Protein AF-A0ABD3XS94-F1 (afdb_monomer)

Nearest PDB structures (foldseek):
  5wjq-assembly1_D  TM=5.977E-01  e=2.455E-23  Mus musculus
  5v3j-assembly2_F  TM=6.546E-01  e=1.290E-21  Mus musculus
  2i13-assembly1_A  TM=9.056E-01  e=5.598E-16  Mus musculus
  2i13-assembly2_B  TM=9.137E-01  e=1.919E-14  Mus musculus
  5v3g-assembly1_A  TM=7.559E-01  e=3.043E-16  Homo sapiens

Foldseek 3Di:
DDPDPVVVVLVVCVVVVDFPDADPPPRDGHSDPVVSVLVCCVVVVDFPDADPPPRDGHSDPVVNVLVVCVVVVDFPAAAPVDRDGHSDPVVNVLVVCVVVVPDFDADPPPRDTHSDPVVNVLVCCVVVVDFPAADPPPRDGHSDPVVNVLVCCVVVVDFPAAAPVDRDGHSDPVVNVLVCCVVVVDFPDADPPPRDTHSDPVVNVLVCCVVVVDFPDADPPPRDTHSDVVVVVVVVVVVVVDDDPDD

Sequence (247 aa):
MFTNNSTLNVHIRKHTGEKPLKCEVCEKMFIHHCNLKRHMRQHTGEKPFRCEICEKLFSQNGFLKMHMRMHTGEKPFKSEVCDKMFIKNSGLKVHKKIHTGEKLLKCEICEKMFTENSGLKMHMRKHTGEKPFRCEICEKMFSQNSGLKMHMRIHTGEKPFKCEVCDKMFIKNSGLKVHKRIHTGEKPFKCEICEKMFSENGGLKLHMRIHTGEKPFKCEVCEKMFTKNSGLKVHKRIHAGEKNIQL

pLDDT: mean 88.93, std 11.06, range [35.78, 97.81]

Mean predicted aligned error: 11.7 Å

Structure (mmCIF, N/CA/C/O backbone):
data_AF-A0ABD3XS94-F1
#
_entry.id   AF-A0ABD3XS94-F1
#
loop_
_atom_site.group_PDB
_atom_site.id
_atom_site.type_symbol
_atom_site.label_atom_id
_atom_site.label_alt_id
_atom_site.label_comp_id
_atom_site.label_asym_id
_atom_site.label_entity_id
_atom_site.label_seq_id
_atom_site.pdbx_PDB_ins_code
_atom_site.Cartn_x
_atom_site.Cartn_y
_atom_site.Cartn_z
_atom_site.occupancy
_atom_site.B_iso_or_equiv
_atom_site.auth_seq_id
_atom_site.auth_comp_id
_atom_site.aut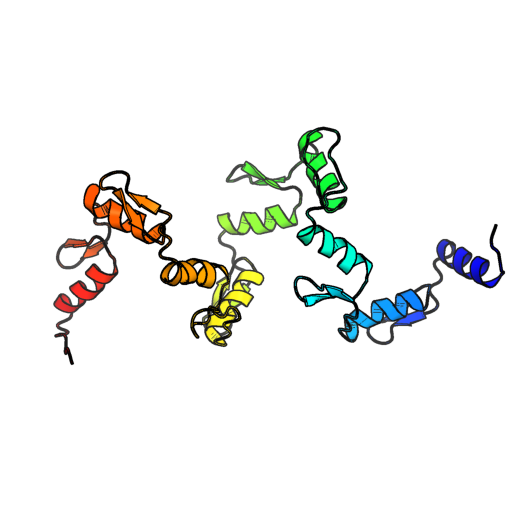h_asym_id
_atom_site.auth_atom_id
_atom_site.pdbx_PDB_model_num
ATOM 1 N N . MET A 1 1 ? -35.721 17.645 36.729 1.00 46.81 1 MET A N 1
ATOM 2 C CA . MET A 1 1 ? -36.455 16.848 37.736 1.00 46.81 1 MET A CA 1
ATOM 3 C C . MET A 1 1 ? -36.332 15.376 37.365 1.00 46.81 1 MET A C 1
ATOM 5 O O . MET A 1 1 ? -36.485 15.064 36.190 1.00 46.81 1 MET A O 1
ATOM 9 N N . PHE A 1 2 ? -35.970 14.502 38.308 1.00 51.28 2 PHE A N 1
ATOM 10 C CA . PHE A 1 2 ? -35.885 13.052 38.075 1.00 51.28 2 PHE A CA 1
ATOM 11 C C . PHE A 1 2 ? -37.257 12.425 38.317 1.00 51.28 2 PHE A C 1
ATOM 13 O O . PHE A 1 2 ? -37.915 12.769 39.292 1.00 51.28 2 PHE A O 1
ATOM 20 N N . THR A 1 3 ? -37.692 11.533 37.430 1.00 58.12 3 THR A N 1
ATOM 21 C CA . THR A 1 3 ? -39.047 10.959 37.452 1.00 58.12 3 THR A CA 1
ATOM 22 C C . THR A 1 3 ? -39.187 9.745 38.376 1.00 58.12 3 THR A C 1
ATOM 24 O O . THR A 1 3 ? -40.307 9.330 38.646 1.00 58.12 3 THR A O 1
ATOM 27 N N . ASN A 1 4 ? -38.088 9.176 38.896 1.00 63.34 4 ASN A N 1
ATOM 28 C CA . ASN A 1 4 ? -38.124 8.175 39.970 1.00 63.34 4 ASN A CA 1
ATOM 29 C C . ASN A 1 4 ? -36.812 8.127 40.787 1.00 63.34 4 ASN A C 1
ATOM 31 O O . ASN A 1 4 ? -35.767 8.631 40.370 1.00 63.34 4 ASN A O 1
ATOM 35 N N . ASN A 1 5 ? -36.851 7.464 41.945 1.00 64.44 5 ASN A N 1
ATOM 36 C CA . ASN A 1 5 ? -35.718 7.363 42.874 1.00 64.44 5 ASN A CA 1
ATOM 37 C C . ASN A 1 5 ? -34.539 6.534 42.302 1.00 64.44 5 ASN A C 1
ATOM 39 O O . ASN A 1 5 ? -33.367 6.810 42.547 1.00 64.44 5 ASN A O 1
ATOM 43 N N . SER A 1 6 ? -34.822 5.554 41.440 1.00 65.25 6 SER A N 1
ATOM 44 C CA . SER A 1 6 ? -33.812 4.722 40.767 1.00 65.25 6 SER A CA 1
ATOM 45 C C . SER A 1 6 ? -32.948 5.529 39.786 1.00 65.25 6 SER A C 1
ATOM 47 O O . SER A 1 6 ? -31.736 5.335 39.703 1.00 65.25 6 SER A O 1
ATOM 49 N N . THR A 1 7 ? -33.556 6.462 39.052 1.00 68.62 7 THR A N 1
ATOM 50 C CA . THR A 1 7 ? -32.879 7.362 38.107 1.00 68.62 7 THR A CA 1
ATOM 51 C C . THR A 1 7 ? -32.096 8.453 38.826 1.00 68.62 7 THR A C 1
ATOM 53 O O . THR A 1 7 ? -31.010 8.808 38.363 1.00 68.62 7 THR A O 1
ATOM 56 N N . LEU A 1 8 ? -32.580 8.907 39.986 1.00 67.94 8 LEU A N 1
ATOM 57 C CA . LEU A 1 8 ? -31.841 9.788 40.889 1.00 67.94 8 LEU A CA 1
ATOM 58 C C . LEU A 1 8 ? -30.591 9.095 41.459 1.00 67.94 8 LEU A C 1
ATOM 60 O O . LEU A 1 8 ? -29.496 9.630 41.323 1.00 67.94 8 LEU A O 1
ATOM 64 N N . ASN A 1 9 ? -30.706 7.871 41.985 1.00 67.62 9 ASN A N 1
ATOM 65 C CA . ASN A 1 9 ? -29.563 7.107 42.509 1.00 67.62 9 ASN A CA 1
ATOM 66 C C . ASN A 1 9 ? -28.490 6.843 41.445 1.00 67.62 9 ASN A C 1
ATOM 68 O O . ASN A 1 9 ? -27.292 6.987 41.682 1.00 67.62 9 ASN A O 1
ATOM 72 N N . VAL A 1 10 ? -28.911 6.517 40.226 1.00 66.81 10 VAL A N 1
ATOM 73 C CA . VAL A 1 10 ? -28.002 6.342 39.089 1.00 66.81 10 VAL A CA 1
ATOM 74 C C . VAL A 1 10 ? -27.338 7.662 38.665 1.00 66.81 10 VAL A C 1
ATOM 76 O O . VAL A 1 10 ? -26.187 7.656 38.223 1.00 66.81 10 VAL A O 1
ATOM 79 N N . HIS A 1 11 ? -28.036 8.794 38.790 1.00 72.12 11 HIS A N 1
ATOM 80 C CA . HIS A 1 11 ? -27.457 10.117 38.565 1.00 72.12 11 HIS A CA 1
ATOM 81 C C . HIS A 1 11 ? -26.438 10.483 39.651 1.00 72.12 11 HIS A C 1
ATOM 83 O O . HIS A 1 11 ? -25.342 10.924 39.314 1.00 72.12 11 HIS A O 1
ATOM 89 N N . ILE A 1 12 ? -26.750 10.234 40.926 1.00 69.31 12 ILE A N 1
ATOM 90 C CA . ILE A 1 12 ? -25.860 10.493 42.067 1.00 69.31 12 ILE A CA 1
ATOM 91 C C . ILE A 1 12 ? -24.544 9.714 41.924 1.00 69.31 12 ILE A C 1
ATOM 93 O O . ILE A 1 12 ? -23.477 10.299 42.096 1.00 69.31 12 ILE A O 1
ATOM 97 N N . ARG A 1 13 ? -24.583 8.451 41.470 1.00 76.81 13 ARG A N 1
ATOM 98 C CA . ARG A 1 13 ? -23.372 7.643 41.199 1.00 76.81 13 ARG A CA 1
ATOM 99 C C . ARG A 1 13 ? -22.408 8.255 40.179 1.00 76.81 13 ARG A C 1
ATOM 101 O O . ARG A 1 13 ? -21.223 7.931 40.176 1.00 76.81 13 ARG A O 1
ATOM 108 N N . LYS A 1 14 ? -22.884 9.149 39.302 1.00 64.06 14 LYS A N 1
ATOM 109 C CA . LYS A 1 14 ? -22.000 9.891 38.387 1.00 64.06 14 LYS A CA 1
ATOM 110 C C . LYS A 1 14 ? -21.188 10.968 39.102 1.00 64.06 14 LYS A C 1
ATOM 112 O O . LYS A 1 14 ? -20.086 11.252 38.647 1.00 64.06 14 LYS A O 1
ATOM 117 N N . HIS A 1 15 ? -21.717 11.535 40.185 1.00 69.69 15 HIS A N 1
ATOM 118 C CA . HIS A 1 15 ? -21.040 12.550 40.996 1.00 69.69 15 HIS A CA 1
ATOM 119 C C . HIS A 1 15 ? -20.157 11.923 42.075 1.00 69.69 15 HIS A C 1
ATOM 121 O O . HIS A 1 15 ? -19.064 12.416 42.322 1.00 69.69 15 HIS A O 1
ATOM 127 N N . THR A 1 16 ? -20.582 10.804 42.668 1.00 74.75 16 THR A N 1
ATOM 128 C CA . THR A 1 16 ? -19.819 10.109 43.722 1.00 74.75 16 THR A CA 1
ATOM 129 C C . THR A 1 16 ? -18.721 9.188 43.182 1.00 74.75 16 THR A C 1
ATOM 131 O O . THR A 1 16 ? -17.849 8.762 43.931 1.00 74.75 16 THR A O 1
ATOM 134 N N . GLY A 1 17 ? -18.745 8.855 41.886 1.00 70.88 17 GLY A N 1
ATOM 135 C CA . GLY A 1 17 ? -17.758 7.972 41.253 1.00 70.88 17 GLY A CA 1
ATOM 136 C C . GLY A 1 17 ? -17.944 6.480 41.557 1.00 70.88 17 GLY A C 1
ATOM 137 O O . GLY A 1 17 ? -17.148 5.661 41.091 1.00 70.88 17 GLY A O 1
ATOM 138 N N . GLU A 1 18 ? -18.998 6.116 42.287 1.00 75.94 18 GLU A N 1
ATOM 139 C CA . GLU A 1 18 ? -19.323 4.742 42.660 1.00 75.94 18 GLU A CA 1
ATOM 140 C C . GLU A 1 18 ? -19.632 3.885 41.414 1.00 75.94 18 GLU A C 1
ATOM 142 O O . GLU A 1 18 ? -20.515 4.192 40.604 1.00 75.94 18 GLU A O 1
ATOM 147 N N . LYS A 1 19 ? -18.891 2.784 41.247 1.00 80.75 19 LYS A N 1
ATOM 148 C CA . LYS A 1 19 ? -18.994 1.869 40.099 1.00 80.75 19 LYS A CA 1
ATOM 149 C C . LYS A 1 19 ? -19.275 0.442 40.582 1.00 80.75 19 LYS A C 1
ATOM 151 O O . LYS A 1 19 ? -18.347 -0.353 40.655 1.00 80.75 19 LYS A O 1
ATOM 156 N N . PRO A 1 20 ? -20.529 0.097 40.899 1.00 81.31 20 PRO A N 1
ATOM 157 C CA . PRO A 1 20 ? -20.852 -1.157 41.582 1.00 81.31 20 PRO A CA 1
ATOM 158 C C . PRO A 1 20 ? -20.691 -2.417 40.715 1.00 81.31 20 PRO A C 1
ATOM 160 O O . PRO A 1 20 ? -20.736 -3.525 41.233 1.00 81.31 20 PRO A O 1
ATOM 163 N N . LEU A 1 21 ? -20.528 -2.281 39.395 1.00 84.69 21 LEU A N 1
ATOM 164 C CA . LEU A 1 21 ? -20.541 -3.418 38.473 1.00 84.69 21 LEU A CA 1
ATOM 165 C C . LEU A 1 21 ? -19.134 -3.736 37.965 1.00 84.69 21 LEU A C 1
ATOM 167 O O . LEU A 1 21 ? -18.582 -2.973 37.170 1.00 84.69 21 LEU A O 1
ATOM 171 N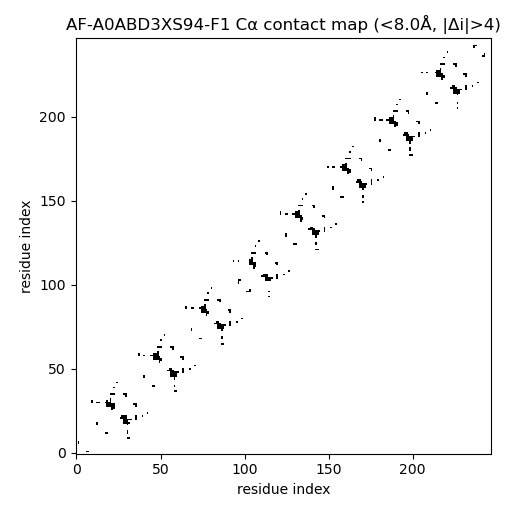 N . LYS A 1 22 ? -18.579 -4.875 38.387 1.00 86.12 22 LYS A N 1
ATOM 172 C CA . LYS A 1 22 ? -17.250 -5.361 37.990 1.00 86.12 22 LYS A CA 1
ATOM 173 C C . LYS A 1 22 ? -17.325 -6.222 36.727 1.00 86.12 22 LYS A C 1
ATOM 175 O O . LYS A 1 22 ? -18.228 -7.033 36.564 1.00 86.12 22 LYS A O 1
ATOM 180 N N . CYS A 1 23 ? -16.363 -6.050 35.828 1.00 90.38 23 CYS A N 1
ATOM 181 C CA . CYS A 1 23 ? -16.101 -6.986 34.740 1.00 90.38 23 CYS A CA 1
ATOM 182 C C . CYS A 1 23 ? -15.259 -8.154 35.253 1.00 90.38 23 CYS A C 1
ATOM 184 O O . CYS A 1 23 ? -14.168 -7.939 35.766 1.00 90.38 23 CYS A O 1
ATOM 186 N N . GLU A 1 24 ? -15.723 -9.383 35.067 1.00 88.69 24 GLU A N 1
ATOM 187 C CA . GLU A 1 24 ? -15.046 -10.579 35.590 1.00 88.69 24 GLU A CA 1
ATOM 188 C C . GLU A 1 24 ? -13.765 -10.937 34.821 1.00 88.69 24 GLU A C 1
ATOM 190 O O . GLU A 1 24 ? -12.876 -11.575 35.367 1.00 88.69 24 GLU A O 1
ATOM 195 N N . VAL A 1 25 ? -13.628 -10.477 33.573 1.00 89.62 25 VAL A N 1
ATOM 196 C CA . VAL A 1 25 ? -12.479 -10.816 32.710 1.00 89.62 25 VAL A CA 1
ATOM 197 C C . VAL A 1 25 ? -11.300 -9.856 32.893 1.00 89.62 25 VAL A C 1
ATOM 199 O O . VAL A 1 25 ? -10.149 -10.248 32.741 1.00 89.62 25 VAL A O 1
ATOM 202 N N . CYS A 1 26 ? -11.558 -8.571 33.161 1.00 90.50 26 CYS A N 1
ATOM 203 C CA . CYS A 1 26 ? -10.498 -7.554 33.249 1.00 90.50 26 CYS A CA 1
ATOM 204 C C . CYS A 1 26 ? -10.674 -6.559 34.398 1.00 90.50 26 CYS A C 1
ATOM 206 O O . CYS A 1 26 ? -10.073 -5.486 34.385 1.00 90.50 26 CYS A O 1
ATOM 208 N N . GLU A 1 27 ? -11.554 -6.884 35.343 1.00 86.44 27 GLU A N 1
ATOM 209 C CA . GLU A 1 27 ? -11.787 -6.169 36.604 1.00 86.44 27 GLU A CA 1
ATOM 210 C C . GLU A 1 27 ? -12.247 -4.710 36.484 1.00 86.44 27 GLU A C 1
ATOM 212 O O . GLU A 1 27 ? -12.427 -4.016 37.483 1.00 86.44 27 GLU A O 1
ATOM 217 N N . LYS A 1 28 ? -12.507 -4.226 35.265 1.00 86.88 28 LYS A N 1
ATOM 218 C CA . LYS A 1 28 ? -13.006 -2.868 35.041 1.00 86.88 28 LYS A CA 1
ATOM 219 C C . LYS A 1 28 ? -14.378 -2.672 35.672 1.00 86.88 28 LYS A C 1
ATOM 221 O O . LYS A 1 28 ? -15.280 -3.483 35.485 1.00 86.88 28 LYS A O 1
ATOM 226 N N . MET A 1 29 ? -14.534 -1.534 36.336 1.00 87.75 29 MET A N 1
ATOM 227 C CA . MET A 1 29 ? -15.746 -1.176 37.066 1.00 87.75 29 MET A CA 1
ATOM 228 C C . MET A 1 29 ? -16.638 -0.233 36.244 1.00 87.75 29 MET A C 1
ATOM 230 O O . MET A 1 29 ? -16.154 0.689 35.576 1.00 87.75 29 MET A O 1
ATOM 234 N N . PHE A 1 30 ? -17.952 -0.433 36.316 1.00 86.50 30 PHE A N 1
ATOM 235 C CA . PHE A 1 30 ? -18.967 0.297 35.560 1.00 86.50 30 PHE A CA 1
ATOM 236 C C . PHE A 1 30 ? -20.103 0.788 36.459 1.00 86.50 30 PHE A C 1
ATOM 238 O O . PHE A 1 30 ? -20.493 0.145 37.428 1.00 86.50 30 PHE A O 1
ATOM 245 N N . ILE A 1 31 ? -20.673 1.933 36.082 1.00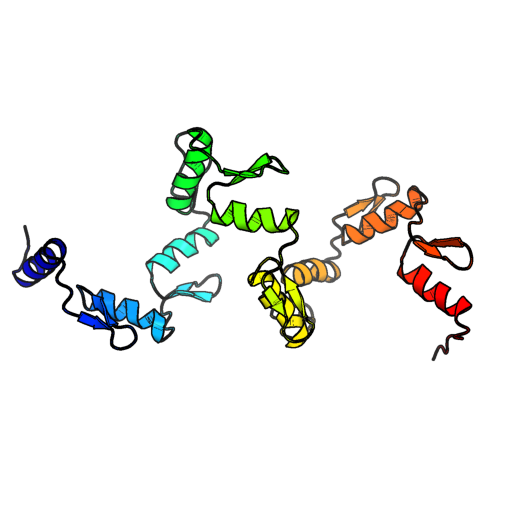 85.38 31 ILE A N 1
ATOM 246 C CA . ILE A 1 31 ? -21.820 2.536 36.781 1.00 85.38 31 ILE A CA 1
ATOM 247 C C . ILE A 1 31 ? -23.143 1.868 36.364 1.00 85.38 31 ILE A C 1
ATOM 249 O O . ILE A 1 31 ? -24.063 1.739 37.163 1.00 85.38 31 ILE A O 1
ATOM 253 N N . HIS A 1 32 ? -23.250 1.436 35.101 1.00 83.06 32 HIS A N 1
ATOM 254 C CA . HIS A 1 32 ? -24.491 0.914 34.520 1.00 83.06 32 HIS A CA 1
ATOM 255 C C . HIS A 1 32 ? -24.299 -0.471 33.899 1.00 83.06 32 HIS A C 1
ATOM 257 O O . HIS A 1 32 ? -23.311 -0.705 33.198 1.00 83.06 32 HIS A O 1
ATOM 263 N N . HIS A 1 33 ? -25.300 -1.343 34.041 1.00 85.19 33 HIS A N 1
ATOM 264 C CA . HIS A 1 33 ? -25.276 -2.696 33.475 1.00 85.19 33 HIS A CA 1
ATOM 265 C C . HIS A 1 33 ? -25.209 -2.690 31.943 1.00 85.19 33 HIS A C 1
ATOM 267 O O . HIS A 1 33 ? -24.513 -3.498 31.337 1.00 85.19 33 HIS A O 1
ATOM 273 N N . CYS A 1 34 ? -25.848 -1.716 31.286 1.00 85.44 34 CYS A N 1
ATOM 274 C CA . CYS A 1 34 ? -25.729 -1.536 29.838 1.00 85.44 34 CYS A CA 1
ATOM 275 C C . CYS A 1 34 ? -24.291 -1.200 29.398 1.00 85.44 34 CYS A C 1
ATOM 277 O O . CYS A 1 34 ? -23.863 -1.621 28.322 1.00 85.44 34 CYS A O 1
ATOM 279 N N . ASN A 1 35 ? -23.520 -0.490 30.233 1.00 88.56 35 ASN A N 1
ATOM 280 C CA . ASN A 1 35 ? -22.117 -0.185 29.958 1.00 88.56 35 ASN A CA 1
ATOM 281 C C . ASN A 1 35 ? -21.237 -1.418 30.129 1.00 88.56 35 ASN A C 1
ATOM 283 O O . ASN A 1 35 ? -20.399 -1.652 29.261 1.00 88.56 35 ASN A O 1
ATOM 287 N N . LEU A 1 36 ? -21.466 -2.208 31.183 1.00 89.00 36 LEU A N 1
ATOM 288 C CA . LEU A 1 36 ? -20.786 -3.485 31.378 1.00 89.00 36 LEU A CA 1
ATOM 289 C C . LEU A 1 36 ? -21.102 -4.446 30.222 1.00 89.00 36 LEU A C 1
ATOM 291 O O . LEU A 1 36 ? -20.184 -4.884 29.541 1.00 89.00 36 LEU A O 1
ATOM 295 N N . LYS A 1 37 ? -22.381 -4.670 29.889 1.00 88.25 37 LYS A N 1
ATOM 296 C CA . LYS A 1 37 ? -22.799 -5.519 28.755 1.00 88.25 37 LYS A CA 1
ATOM 297 C C . LYS A 1 37 ? -22.148 -5.089 27.437 1.00 88.25 37 LYS A C 1
ATOM 299 O O . LYS A 1 37 ? -21.652 -5.911 26.675 1.00 88.25 37 LYS A O 1
ATOM 304 N N . ARG A 1 38 ? -22.099 -3.781 27.170 1.00 89.44 38 ARG A N 1
ATOM 305 C CA . ARG A 1 38 ? -21.411 -3.229 25.994 1.00 89.44 38 ARG A CA 1
ATOM 306 C C . ARG A 1 38 ? -19.898 -3.442 26.044 1.00 89.44 38 ARG A C 1
ATOM 308 O O . ARG A 1 38 ? -19.296 -3.670 24.998 1.00 89.44 38 ARG A O 1
ATOM 315 N N . HIS A 1 39 ? -19.286 -3.325 27.218 1.00 90.69 39 HIS A N 1
ATOM 316 C CA . HIS A 1 39 ? -17.865 -3.587 27.418 1.00 90.69 39 HIS A CA 1
ATOM 317 C C . HIS A 1 39 ? -17.524 -5.062 27.187 1.00 90.69 39 HIS A C 1
ATOM 319 O O . HIS A 1 39 ? -16.536 -5.330 26.508 1.00 90.69 39 HIS A O 1
ATOM 325 N N . MET A 1 40 ? -18.368 -5.994 27.642 1.00 90.25 40 MET A N 1
ATOM 326 C CA . MET A 1 40 ? -18.162 -7.438 27.469 1.00 90.25 40 MET A CA 1
ATOM 327 C C . MET A 1 40 ? -18.004 -7.860 26.004 1.00 90.25 40 MET A C 1
ATOM 329 O O . MET A 1 40 ? -17.282 -8.809 25.719 1.00 90.25 40 MET A O 1
ATOM 333 N N . ARG A 1 41 ? -18.558 -7.098 25.052 1.00 91.69 41 ARG A N 1
ATOM 334 C CA . ARG A 1 41 ? -18.344 -7.313 23.607 1.00 91.69 41 ARG A CA 1
ATOM 335 C C . ARG A 1 41 ? -16.882 -7.230 23.165 1.00 91.69 41 ARG A C 1
ATOM 337 O O . ARG A 1 41 ? -16.541 -7.703 22.086 1.00 91.69 41 ARG A O 1
ATOM 344 N N . GLN A 1 42 ? -16.017 -6.596 23.957 1.00 88.12 42 GLN A N 1
ATOM 345 C CA . GLN A 1 42 ? -14.573 -6.574 23.701 1.00 88.12 42 GLN A CA 1
ATOM 346 C C . GLN A 1 42 ? -13.923 -7.931 23.978 1.00 88.12 42 GLN A C 1
ATOM 348 O O . GLN A 1 42 ? -12.943 -8.257 23.318 1.00 88.12 42 GLN A O 1
ATOM 353 N N . HIS A 1 43 ? -14.489 -8.706 24.905 1.00 90.62 43 HIS A N 1
ATOM 354 C CA . HIS A 1 43 ? -14.012 -10.039 25.272 1.00 90.62 43 HIS A CA 1
ATOM 355 C C . HIS A 1 43 ? -14.646 -11.116 24.395 1.00 90.62 43 HIS A C 1
ATOM 357 O O . HIS A 1 43 ? -13.948 -11.978 23.880 1.00 90.62 43 HIS A O 1
ATOM 363 N N . THR A 1 44 ? -15.957 -11.027 24.155 1.00 90.88 44 THR A N 1
ATOM 364 C CA . THR A 1 44 ? -16.692 -12.023 23.355 1.00 90.88 44 THR A CA 1
ATOM 365 C C . THR A 1 44 ? -16.525 -11.842 21.846 1.00 90.88 44 THR A C 1
ATOM 367 O O . THR A 1 44 ? -16.859 -12.733 21.073 1.00 90.88 44 THR A O 1
ATOM 370 N N . GLY A 1 45 ? -16.066 -10.670 21.397 1.00 88.62 45 GLY A N 1
ATOM 371 C CA . GLY A 1 45 ? -15.981 -10.331 19.975 1.00 88.62 45 GLY A CA 1
ATOM 372 C C . GLY A 1 45 ? -17.332 -10.053 19.301 1.00 88.62 45 GLY A C 1
ATOM 373 O O . GLY A 1 45 ? -17.358 -9.802 18.095 1.00 88.62 45 GLY A O 1
ATOM 374 N N . GLU A 1 46 ? -18.438 -10.050 20.054 1.00 92.06 46 GLU A N 1
ATOM 375 C CA . GLU A 1 46 ? -19.794 -9.821 19.547 1.00 92.06 46 GLU A CA 1
ATOM 376 C C . GLU A 1 46 ? -19.904 -8.458 18.832 1.00 92.06 46 GLU A C 1
ATOM 378 O O . GLU A 1 46 ? -19.629 -7.387 19.395 1.00 92.06 46 GLU A O 1
ATOM 383 N N . LYS A 1 47 ? -20.345 -8.480 17.570 1.00 92.75 47 LYS A N 1
ATOM 384 C CA . LYS A 1 47 ? -20.538 -7.284 16.737 1.00 92.75 47 LYS A CA 1
ATOM 385 C C . LYS A 1 47 ? -21.928 -7.277 16.092 1.00 92.75 47 LYS A C 1
ATOM 387 O O . LYS A 1 47 ? -22.041 -7.586 14.909 1.00 92.75 47 LYS A O 1
ATOM 392 N N . PRO A 1 48 ? -22.979 -6.899 16.843 1.00 92.06 48 PRO A N 1
ATOM 393 C CA . PRO A 1 48 ? -24.370 -7.068 16.405 1.00 92.06 48 PRO A CA 1
ATOM 394 C C . PRO A 1 48 ? -24.787 -6.184 15.232 1.00 92.06 48 PRO A C 1
ATOM 396 O O . PRO A 1 48 ? -25.817 -6.417 14.615 1.00 92.06 48 PRO A O 1
ATOM 399 N N . PHE A 1 49 ? -24.039 -5.116 14.961 1.00 94.81 49 PHE A N 1
ATOM 400 C CA . PHE A 1 49 ? -24.461 -4.085 14.022 1.00 94.81 49 PHE A CA 1
ATOM 401 C C . PHE A 1 49 ? -23.740 -4.273 12.688 1.00 94.81 49 PHE A C 1
ATOM 403 O O . PHE A 1 49 ? -22.533 -4.044 12.611 1.00 94.81 49 PHE A O 1
ATOM 410 N N . ARG A 1 50 ? -24.469 -4.672 11.642 1.00 92.44 50 ARG A N 1
ATOM 411 C CA . ARG A 1 50 ? -23.943 -4.890 10.286 1.00 92.44 50 ARG A CA 1
ATOM 412 C C . ARG A 1 50 ? -24.167 -3.663 9.406 1.00 92.44 50 ARG A C 1
ATOM 414 O O . ARG A 1 50 ? -25.219 -3.041 9.450 1.00 92.44 50 ARG A O 1
ATOM 421 N N . CYS A 1 51 ? -23.168 -3.313 8.604 1.00 92.94 51 CYS A N 1
ATOM 422 C CA . CYS A 1 51 ? -23.321 -2.373 7.501 1.00 92.94 51 CYS A CA 1
ATOM 423 C C . CYS A 1 51 ? -23.897 -3.103 6.291 1.00 92.94 51 CYS A C 1
ATOM 425 O O . CYS A 1 51 ? -23.288 -4.054 5.824 1.00 92.94 51 CYS A O 1
ATOM 427 N N . GLU A 1 52 ? -25.014 -2.638 5.750 1.00 92.06 52 GLU A N 1
ATOM 428 C CA . GLU A 1 52 ? -25.665 -3.289 4.603 1.00 92.06 52 GLU A CA 1
ATOM 429 C C . GLU A 1 52 ? -24.907 -3.081 3.283 1.00 92.06 52 GLU A C 1
ATOM 431 O O . GLU A 1 52 ? -25.006 -3.898 2.381 1.00 92.06 52 GLU A O 1
ATOM 436 N N . ILE A 1 53 ? -24.084 -2.031 3.185 1.00 88.06 53 ILE A N 1
ATOM 437 C CA . ILE A 1 53 ? -23.373 -1.673 1.945 1.00 88.06 53 ILE A CA 1
ATOM 438 C C . ILE A 1 53 ? -22.057 -2.446 1.780 1.00 88.06 53 ILE A C 1
ATOM 440 O O . ILE A 1 53 ? -21.671 -2.796 0.671 1.00 88.06 53 ILE A O 1
ATOM 444 N N . CYS A 1 54 ? -21.318 -2.682 2.869 1.00 88.88 54 CYS A N 1
ATOM 445 C CA . CYS A 1 54 ? -20.015 -3.367 2.805 1.00 88.88 54 CYS A CA 1
ATOM 446 C C . CYS A 1 54 ? -19.852 -4.498 3.823 1.00 88.88 54 CYS A C 1
ATOM 448 O O . CYS A 1 54 ? -18.731 -4.921 4.105 1.00 88.88 54 CYS A O 1
ATOM 450 N N . GLU A 1 55 ? -20.960 -4.919 4.430 1.00 87.44 55 GLU A N 1
ATOM 451 C CA . GLU A 1 55 ? -21.084 -6.058 5.348 1.00 87.44 55 GLU A CA 1
ATOM 452 C C . GLU A 1 55 ? -20.235 -6.006 6.625 1.00 87.44 55 GLU A C 1
ATOM 454 O O . GLU A 1 55 ? -20.240 -6.935 7.432 1.00 87.44 55 GLU A O 1
ATOM 459 N N . LYS A 1 56 ? -19.531 -4.896 6.870 1.00 87.81 56 LYS A N 1
ATOM 460 C CA . LYS A 1 56 ? -18.714 -4.719 8.072 1.00 87.81 56 LYS A CA 1
ATOM 461 C C . LYS A 1 56 ? -19.562 -4.758 9.337 1.00 87.81 56 LYS A C 1
ATOM 463 O O . LYS A 1 56 ? -20.593 -4.096 9.429 1.00 87.81 56 LYS A O 1
ATOM 468 N N . LEU A 1 57 ? -19.052 -5.470 10.338 1.00 93.31 57 LEU A N 1
ATOM 469 C CA . LEU A 1 57 ? -19.685 -5.626 11.643 1.00 93.31 57 LEU A CA 1
ATOM 470 C C . LEU A 1 57 ? -19.092 -4.662 12.682 1.00 93.31 57 LEU A C 1
ATOM 472 O O . LEU A 1 57 ? -17.876 -4.445 12.740 1.00 93.31 57 LEU A O 1
ATOM 476 N N . PHE A 1 58 ? -19.948 -4.134 13.554 1.00 93.19 58 PHE A N 1
ATOM 477 C CA . PHE A 1 58 ? -19.618 -3.183 14.612 1.00 93.19 58 PHE A CA 1
ATOM 478 C C . PHE A 1 58 ? -20.194 -3.632 15.959 1.00 93.19 58 PHE A C 1
ATOM 480 O O . PHE A 1 58 ? -21.298 -4.161 16.047 1.00 93.19 58 PHE A O 1
ATOM 487 N N . SER A 1 59 ? -19.458 -3.371 17.041 1.00 92.19 59 SER A N 1
ATOM 488 C CA . SER A 1 59 ? -19.884 -3.691 18.414 1.00 92.19 59 SER A CA 1
ATOM 489 C C . SER A 1 59 ? -20.876 -2.682 18.999 1.00 92.19 59 SER A C 1
ATOM 491 O O . SER A 1 59 ? -21.526 -2.955 20.011 1.00 92.19 59 SER A O 1
ATOM 493 N N . GLN A 1 60 ? -21.009 -1.504 18.378 1.00 91.94 60 GLN A N 1
ATOM 494 C CA . GLN A 1 60 ? -21.911 -0.439 18.814 1.00 91.94 60 GLN A CA 1
ATOM 495 C C . GLN A 1 60 ? -22.572 0.250 17.620 1.00 91.94 60 GLN A C 1
ATOM 497 O O . GLN A 1 60 ? -21.900 0.579 16.642 1.00 91.94 60 GLN A O 1
ATOM 502 N N . ASN A 1 61 ? -23.862 0.569 17.758 1.00 92.06 61 ASN A N 1
ATOM 503 C CA . ASN A 1 61 ? -24.639 1.264 16.732 1.00 92.06 61 ASN A CA 1
ATOM 504 C C . ASN A 1 61 ? -24.047 2.637 16.369 1.00 92.06 61 ASN A C 1
ATOM 506 O O . ASN A 1 61 ? -24.004 3.016 15.205 1.00 92.06 61 ASN A O 1
ATOM 510 N N . GLY A 1 62 ? -23.519 3.379 17.351 1.00 91.12 62 GLY A N 1
ATOM 511 C CA . GLY A 1 62 ? -22.878 4.674 17.093 1.00 91.12 62 GLY A CA 1
ATOM 512 C C . GLY A 1 62 ? -2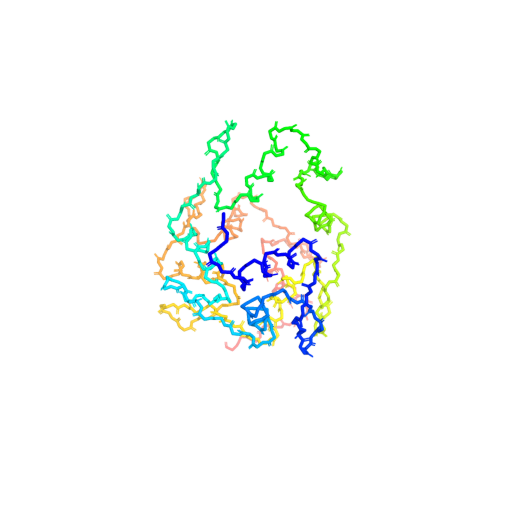1.685 4.576 16.132 1.00 91.12 62 GLY A C 1
ATOM 513 O O . GLY A 1 62 ? -21.489 5.462 15.302 1.00 91.12 62 GLY A O 1
ATOM 514 N N . PHE A 1 63 ? -20.925 3.475 16.185 1.00 92.69 63 PHE A N 1
ATOM 515 C CA . PHE A 1 63 ? -19.831 3.234 15.244 1.00 92.69 63 PHE A CA 1
ATOM 516 C C . PHE A 1 63 ? -20.332 2.865 13.851 1.00 92.69 63 PHE A C 1
ATOM 518 O O . PHE A 1 63 ? -19.745 3.339 12.881 1.00 92.69 63 PHE A O 1
ATOM 525 N N . LEU A 1 64 ? -21.423 2.097 13.750 1.00 93.44 64 LEU A N 1
ATOM 526 C CA . LEU A 1 64 ? -22.083 1.823 12.474 1.00 93.44 64 LEU A CA 1
ATOM 527 C C . LEU A 1 64 ? -22.609 3.121 11.844 1.00 93.44 64 LEU A C 1
ATOM 529 O O . LEU A 1 64 ? -22.231 3.433 10.722 1.00 93.44 64 LEU A O 1
ATOM 533 N N . LYS A 1 65 ? -23.386 3.935 12.574 1.00 91.94 65 LYS A N 1
ATOM 534 C CA . LYS A 1 65 ? -23.895 5.230 12.078 1.00 91.94 65 LYS A CA 1
ATOM 535 C C . LYS A 1 65 ? -22.772 6.132 11.566 1.00 91.94 65 LYS A C 1
ATOM 537 O O . LYS A 1 65 ? -22.855 6.692 10.481 1.00 91.94 65 LYS A O 1
ATOM 542 N N . MET A 1 66 ? -21.684 6.238 12.327 1.00 91.12 66 MET A N 1
ATOM 543 C CA . MET A 1 66 ? -20.504 6.995 11.909 1.00 91.12 66 MET A CA 1
ATOM 544 C C . MET A 1 66 ? -19.817 6.383 10.678 1.00 91.12 66 MET A C 1
ATOM 546 O O . MET A 1 66 ? -19.301 7.124 9.847 1.00 91.12 66 MET A O 1
ATOM 550 N N . HIS A 1 67 ? -19.772 5.055 10.565 1.00 92.12 67 HIS A N 1
ATOM 551 C CA . HIS A 1 67 ? -19.233 4.368 9.395 1.00 92.12 67 HIS A CA 1
ATOM 552 C C . HIS A 1 67 ? -20.077 4.615 8.140 1.00 92.12 67 HIS A C 1
ATOM 554 O O . HIS A 1 67 ? -19.497 4.844 7.081 1.00 92.12 67 HIS A O 1
ATOM 560 N N . MET A 1 68 ? -21.409 4.642 8.256 1.00 92.31 68 MET A N 1
ATOM 561 C CA . MET A 1 68 ? -22.316 4.878 7.125 1.00 92.31 68 MET A CA 1
ATOM 562 C C . MET A 1 68 ? -22.048 6.205 6.409 1.00 92.31 68 MET A C 1
ATOM 564 O O . MET A 1 68 ? -22.183 6.274 5.192 1.00 92.31 68 MET A O 1
ATOM 568 N N . ARG A 1 69 ? -21.542 7.218 7.123 1.00 92.19 69 ARG A N 1
ATOM 569 C CA . ARG A 1 69 ? -21.108 8.499 6.536 1.00 92.19 69 ARG A CA 1
ATOM 570 C C . ARG A 1 69 ? -20.020 8.368 5.470 1.00 92.19 69 ARG A C 1
ATOM 572 O O . ARG A 1 69 ? -19.843 9.260 4.650 1.00 92.19 69 ARG A O 1
ATOM 579 N N . MET A 1 70 ? -19.267 7.267 5.473 1.00 88.00 70 MET A N 1
ATOM 580 C CA . MET A 1 70 ? -18.290 6.984 4.421 1.00 88.00 70 MET A CA 1
ATOM 581 C C . MET A 1 70 ? -18.948 6.578 3.100 1.00 88.00 70 MET A C 1
ATOM 583 O O . MET A 1 70 ? -18.342 6.795 2.057 1.00 88.00 70 MET A O 1
ATOM 587 N N . HIS A 1 71 ? -20.147 5.994 3.150 1.00 89.81 71 HIS A N 1
ATOM 588 C CA . HIS A 1 71 ? -20.911 5.604 1.963 1.00 89.81 71 HIS A CA 1
ATOM 589 C C . HIS A 1 71 ? -21.776 6.754 1.460 1.00 89.81 71 HIS A C 1
ATOM 591 O O . HIS A 1 71 ? -21.819 7.007 0.265 1.00 89.81 71 HIS A O 1
ATOM 597 N N . THR A 1 72 ? -22.416 7.488 2.374 1.00 91.12 72 THR A N 1
ATOM 598 C CA . THR A 1 72 ? -23.281 8.627 2.021 1.00 91.12 72 THR A CA 1
ATOM 599 C C . THR A 1 72 ? -22.496 9.888 1.660 1.00 91.12 72 THR A C 1
ATOM 601 O O . THR A 1 72 ? -23.051 10.817 1.085 1.00 91.12 72 THR A O 1
ATOM 604 N N . GLY A 1 73 ? -21.214 9.961 2.033 1.00 88.25 73 GLY A N 1
ATOM 605 C CA . GLY A 1 73 ? -20.390 11.159 1.864 1.00 88.25 73 GLY A CA 1
ATOM 606 C C . GLY A 1 73 ? -20.714 12.287 2.850 1.00 88.25 73 GLY A C 1
ATOM 607 O O . GLY A 1 73 ? -20.085 13.344 2.781 1.00 88.25 73 GLY A O 1
ATOM 608 N N . GLU A 1 74 ? -21.644 12.068 3.785 1.00 91.56 74 GLU A N 1
ATOM 609 C CA . GLU A 1 74 ? -22.070 13.051 4.781 1.00 91.56 74 GLU A CA 1
ATOM 610 C C . GLU A 1 74 ? -20.882 13.502 5.649 1.00 91.56 74 GLU A C 1
ATOM 612 O O . GLU A 1 74 ? -20.224 12.710 6.336 1.00 91.56 74 GLU A O 1
ATOM 617 N N . LYS A 1 75 ? -20.614 14.809 5.652 1.00 91.31 75 LYS A N 1
ATOM 618 C CA . LYS A 1 75 ? -19.533 15.434 6.424 1.00 91.31 75 LYS A CA 1
ATOM 619 C C . LYS A 1 75 ? -20.098 16.552 7.306 1.00 91.31 75 LYS A C 1
ATOM 621 O O . LYS A 1 75 ? -19.979 17.716 6.943 1.00 91.31 75 LYS A O 1
ATOM 626 N N . PRO A 1 76 ? -20.689 16.231 8.470 1.00 92.19 76 PRO A N 1
ATOM 627 C CA . PRO A 1 76 ? -21.446 17.206 9.266 1.00 92.19 76 PRO A CA 1
ATOM 628 C C . PRO A 1 76 ? -20.601 18.334 9.855 1.00 92.19 76 PRO A C 1
ATOM 630 O O . PRO A 1 76 ? -21.127 19.357 10.276 1.00 92.19 76 PRO A O 1
ATOM 633 N N . PHE A 1 77 ? -19.288 18.133 9.958 1.00 92.88 77 PHE A N 1
ATOM 634 C CA . PHE A 1 77 ? -18.406 19.042 10.674 1.00 92.88 77 PHE A CA 1
ATOM 635 C C . PHE A 1 77 ? -17.698 19.957 9.677 1.00 92.88 77 PHE A C 1
ATOM 637 O O . PHE A 1 77 ? -16.691 19.558 9.093 1.00 92.88 77 PHE A O 1
ATOM 644 N N . LYS A 1 78 ? -18.225 21.166 9.470 1.00 91.38 78 LYS A N 1
ATOM 645 C CA . LYS A 1 78 ? -17.636 22.187 8.592 1.00 91.38 78 LYS A CA 1
ATOM 646 C C . LYS A 1 78 ? -16.616 23.043 9.355 1.00 91.38 78 LYS A C 1
ATOM 648 O O . LYS A 1 78 ? -16.801 23.332 10.534 1.00 91.38 78 LYS A O 1
ATOM 653 N N . SER A 1 79 ? -15.526 23.420 8.690 1.00 90.12 79 SER A N 1
ATOM 654 C CA . SER A 1 79 ? -14.602 24.437 9.195 1.00 90.12 79 SER A CA 1
ATOM 655 C C . SER A 1 79 ? -15.202 25.834 9.040 1.00 90.12 79 SER A C 1
ATOM 657 O O . SER A 1 79 ? -15.757 26.161 8.000 1.00 90.12 79 SER A O 1
ATOM 659 N N . GLU A 1 80 ? -15.072 26.672 10.065 1.00 91.00 80 GLU A N 1
ATOM 660 C CA . GLU A 1 80 ? -15.515 28.076 10.005 1.00 91.00 80 GLU A CA 1
ATOM 661 C C . GLU A 1 80 ? -14.558 28.946 9.178 1.00 91.00 80 GLU A C 1
ATOM 663 O O . GLU A 1 80 ? -14.946 29.998 8.694 1.00 91.00 80 GLU A O 1
ATOM 668 N N . VAL A 1 81 ? -13.313 28.492 8.996 1.00 88.75 81 VAL A N 1
ATOM 669 C CA . VAL A 1 81 ? -12.242 29.260 8.337 1.00 88.75 81 VAL A CA 1
ATOM 670 C C . VAL A 1 81 ? -12.090 28.899 6.852 1.00 88.75 81 VAL A C 1
ATOM 672 O O . VAL A 1 81 ? -11.506 29.650 6.083 1.00 88.75 81 VAL A O 1
ATOM 675 N N . CYS A 1 82 ? -12.585 27.736 6.415 1.00 89.81 82 CYS A N 1
ATOM 676 C CA . CYS A 1 82 ? -12.497 27.315 5.013 1.00 89.81 82 CYS A CA 1
ATOM 677 C C . CYS A 1 82 ? -13.575 26.284 4.660 1.00 89.81 82 CYS A C 1
ATOM 679 O O . CYS A 1 82 ? -14.193 25.694 5.541 1.00 89.81 82 CYS A O 1
ATOM 681 N N . ASP A 1 83 ? -13.735 25.961 3.378 1.00 90.06 83 ASP A N 1
ATOM 682 C CA . ASP A 1 83 ? -14.793 25.049 2.910 1.00 90.06 83 ASP A CA 1
ATOM 683 C C . ASP A 1 83 ? -14.554 23.558 3.202 1.00 90.06 83 ASP A C 1
ATOM 685 O O . ASP A 1 83 ? -15.294 22.685 2.741 1.00 90.06 83 ASP A O 1
ATOM 689 N N . LYS A 1 84 ? -13.532 23.214 3.994 1.00 86.69 84 LYS A N 1
ATOM 690 C CA . LYS A 1 84 ? -13.267 21.814 4.342 1.00 86.69 84 LYS A CA 1
ATOM 691 C C . LYS A 1 84 ? -14.297 21.292 5.342 1.00 86.69 84 LYS A C 1
ATOM 693 O O . LYS A 1 84 ? -14.502 21.853 6.417 1.00 86.69 84 LYS A O 1
ATOM 698 N N . MET A 1 85 ? -14.878 20.142 5.003 1.00 91.88 85 MET A N 1
ATOM 699 C CA . MET A 1 85 ? -15.838 19.415 5.832 1.00 91.88 85 MET A CA 1
ATOM 700 C C . MET A 1 85 ? -15.291 18.044 6.250 1.00 91.88 85 MET A C 1
ATOM 702 O O . MET A 1 85 ? -14.545 17.394 5.510 1.00 91.88 85 MET A O 1
ATOM 706 N N . PHE A 1 86 ? -15.693 17.573 7.429 1.00 89.62 86 PHE A N 1
ATOM 707 C CA . PHE A 1 86 ? -15.180 16.363 8.066 1.00 89.62 86 PHE A CA 1
ATOM 708 C C . PHE A 1 86 ? -16.313 15.432 8.512 1.00 89.62 86 PHE A C 1
ATOM 710 O O . PHE A 1 86 ? -17.377 15.866 8.945 1.00 89.62 86 PHE A O 1
ATOM 717 N N . ILE A 1 87 ? -16.056 14.121 8.463 1.00 89.00 87 ILE A N 1
ATOM 718 C CA . ILE A 1 87 ? -16.993 13.075 8.921 1.00 89.00 87 ILE A CA 1
ATOM 719 C C . ILE A 1 87 ? -17.073 13.019 10.460 1.00 89.00 87 ILE A C 1
ATOM 721 O O . ILE A 1 87 ? -18.097 12.629 11.031 1.00 89.00 87 ILE A O 1
ATOM 725 N N . LYS A 1 88 ? -15.983 13.402 11.143 1.00 87.88 88 LYS A N 1
ATOM 726 C CA . LYS A 1 88 ? -15.839 13.372 12.607 1.00 87.88 88 LYS A CA 1
ATOM 727 C C . LYS A 1 88 ? -15.360 14.718 13.141 1.00 87.88 88 LYS A C 1
ATOM 729 O O . LYS A 1 88 ? -14.447 15.310 12.568 1.00 87.88 88 LYS A O 1
ATOM 734 N N . ASN A 1 89 ? -15.871 15.109 14.309 1.00 88.19 89 ASN A N 1
ATOM 735 C CA . ASN A 1 89 ? -15.446 16.325 15.005 1.00 88.19 89 ASN A CA 1
ATOM 736 C C . ASN A 1 89 ? -13.947 16.319 15.347 1.00 88.19 89 ASN A C 1
ATOM 738 O O . ASN A 1 89 ? -13.284 17.343 15.263 1.00 88.19 89 ASN A O 1
ATOM 742 N N . SER A 1 90 ? -13.377 15.159 15.690 1.00 84.12 90 SER A N 1
ATOM 743 C CA . SER A 1 90 ? -11.935 15.049 15.947 1.00 84.12 90 SER A CA 1
ATOM 744 C C . SER A 1 90 ? -11.092 15.449 14.733 1.00 84.12 90 SER A C 1
ATOM 746 O O . SER A 1 90 ? -10.069 16.103 14.898 1.00 84.12 90 SER A O 1
ATOM 748 N N . GLY A 1 91 ? -11.546 15.121 13.518 1.00 85.00 91 GLY A N 1
ATOM 749 C CA . GLY A 1 91 ? -10.890 15.541 12.279 1.00 85.00 91 GLY A CA 1
ATOM 750 C C . GLY A 1 91 ? -10.941 17.055 12.084 1.00 85.00 91 GLY A C 1
ATOM 751 O O . GLY A 1 91 ? -9.923 17.651 11.749 1.00 85.00 91 GLY A O 1
ATOM 752 N N . LEU A 1 92 ? -12.087 17.681 12.377 1.00 87.88 92 LEU A N 1
ATOM 753 C CA . LEU A 1 92 ? -12.223 19.138 12.359 1.00 87.88 92 LEU A CA 1
ATOM 754 C C . LEU A 1 92 ? -11.319 19.806 13.407 1.00 87.88 92 LEU A C 1
ATOM 756 O O . LEU A 1 92 ? -10.609 20.746 13.074 1.00 87.88 92 LEU A O 1
ATOM 760 N N . LYS A 1 93 ? -11.287 19.306 14.650 1.00 84.62 93 LYS A N 1
ATOM 761 C CA . LYS A 1 93 ? -10.403 19.831 15.709 1.00 84.62 93 LYS A CA 1
ATOM 762 C C . LYS A 1 93 ? -8.934 19.794 15.297 1.00 84.62 93 LYS A C 1
ATOM 764 O O . LYS A 1 93 ? -8.220 20.772 15.475 1.00 84.62 93 LYS A O 1
ATOM 769 N N . VAL A 1 94 ? -8.494 18.677 14.720 1.00 79.62 94 VAL A N 1
ATOM 770 C CA . VAL A 1 94 ? -7.129 18.532 14.200 1.00 79.62 94 VAL A CA 1
ATOM 771 C C . VAL A 1 94 ? -6.880 19.488 13.032 1.00 79.62 94 VAL A C 1
ATOM 773 O O . VAL A 1 94 ? -5.821 20.101 12.961 1.00 79.62 94 VAL A O 1
ATOM 776 N N . HIS A 1 95 ? -7.854 19.651 12.138 1.00 83.81 95 HIS A N 1
ATOM 777 C CA . HIS A 1 95 ? -7.750 20.578 11.018 1.00 83.81 95 HIS A CA 1
ATOM 778 C C . HIS A 1 95 ? -7.669 22.045 11.454 1.00 83.81 95 HIS A C 1
ATOM 780 O O . HIS A 1 95 ? -6.889 22.791 10.870 1.00 83.81 95 HIS A O 1
ATOM 786 N N . LYS A 1 96 ? -8.421 22.448 12.488 1.00 84.19 96 LYS A N 1
ATOM 787 C CA . LYS A 1 96 ? -8.401 23.817 13.026 1.00 84.19 96 LYS A CA 1
ATOM 788 C C . LYS A 1 96 ? -6.987 24.263 13.425 1.00 84.19 96 LYS A C 1
ATOM 790 O O . LYS A 1 96 ? -6.664 25.425 13.217 1.00 84.19 96 LYS A O 1
ATOM 795 N N . LYS A 1 97 ? -6.116 23.336 13.852 1.00 80.44 97 LYS A N 1
ATOM 796 C CA . LYS A 1 97 ? -4.701 23.619 14.170 1.00 80.44 97 LYS A CA 1
ATOM 797 C C . LYS A 1 97 ? -3.896 24.193 13.004 1.00 80.44 97 LYS A C 1
ATOM 799 O O . LYS A 1 97 ? -2.918 24.893 13.223 1.00 80.44 97 LYS A O 1
ATOM 804 N N . ILE A 1 98 ? -4.303 23.904 11.767 1.00 77.12 98 ILE A N 1
ATOM 805 C CA . ILE A 1 98 ? -3.661 24.458 10.568 1.00 77.12 98 ILE A CA 1
ATOM 806 C C . ILE A 1 98 ? -3.933 25.965 10.458 1.00 77.12 98 ILE A C 1
ATOM 808 O O . ILE A 1 98 ? -3.065 26.700 10.0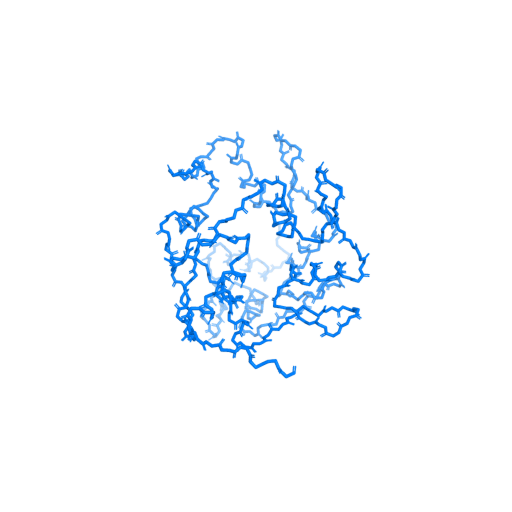08 1.00 77.12 98 ILE A O 1
ATOM 812 N N . HIS A 1 99 ? -5.117 26.416 10.882 1.00 80.00 99 HIS A N 1
ATOM 813 C CA . HIS A 1 99 ? -5.539 27.819 10.793 1.00 80.00 99 HIS A CA 1
ATOM 814 C C . HIS A 1 99 ? -5.098 28.643 11.997 1.00 80.00 99 HIS A C 1
ATOM 816 O O . HIS A 1 99 ? -4.765 29.810 11.851 1.00 80.00 99 HIS A O 1
ATOM 822 N N . THR A 1 100 ? -5.086 28.042 13.187 1.00 76.12 100 THR A N 1
ATOM 823 C CA . THR A 1 100 ? -4.686 28.733 14.421 1.00 76.12 100 THR A CA 1
ATOM 824 C C . THR A 1 100 ? -3.172 28.841 14.585 1.00 76.12 100 THR A C 1
ATOM 826 O O . THR A 1 100 ? -2.710 29.493 15.516 1.00 76.12 100 THR A O 1
ATOM 829 N N . GLY A 1 101 ? -2.390 28.166 13.736 1.00 65.81 101 GLY A N 1
ATOM 830 C CA . GLY A 1 101 ? -0.940 28.075 13.897 1.00 65.81 101 GLY A CA 1
ATOM 831 C C . GLY A 1 101 ? -0.515 27.319 15.162 1.00 65.81 101 GLY A C 1
ATOM 832 O O . GLY A 1 101 ? 0.661 27.352 15.522 1.00 65.81 101 GLY A O 1
ATOM 833 N N . GLU A 1 102 ? -1.442 26.627 15.844 1.00 70.31 102 GLU A N 1
ATOM 834 C CA . GLU A 1 102 ? -1.117 25.794 17.003 1.00 70.31 102 GLU A CA 1
ATOM 835 C C . GLU A 1 102 ? -0.048 24.769 16.616 1.00 70.31 102 GLU A C 1
ATOM 837 O O . GLU A 1 102 ? -0.239 23.977 15.690 1.00 70.31 102 GLU A O 1
ATOM 842 N N . LYS A 1 103 ? 1.067 24.805 17.358 1.00 65.50 103 LYS A N 1
ATOM 843 C CA . LYS A 1 103 ? 2.354 24.146 17.096 1.00 65.50 103 LYS A CA 1
ATOM 844 C C . LYS A 1 103 ? 2.204 22.753 16.477 1.00 65.50 103 LYS A C 1
ATOM 846 O O . LYS A 1 103 ? 2.102 21.736 17.168 1.00 65.50 103 LYS A O 1
ATOM 851 N N . LEU A 1 104 ? 2.221 22.720 15.149 1.00 75.50 104 LEU A N 1
ATOM 852 C CA . LEU A 1 104 ? 2.405 21.498 14.388 1.00 75.50 104 LEU A CA 1
ATOM 853 C C . LEU A 1 104 ? 3.835 21.012 14.620 1.00 75.50 104 LEU A C 1
ATOM 855 O O . LEU A 1 104 ? 4.780 21.794 14.716 1.00 75.50 104 LEU A O 1
ATOM 859 N N . LEU A 1 105 ? 3.995 19.702 14.731 1.00 83.81 105 LEU A N 1
ATOM 860 C CA . LEU A 1 105 ? 5.299 19.093 14.924 1.00 83.81 105 LEU A CA 1
ATOM 861 C C . LEU A 1 105 ? 5.983 19.004 13.561 1.00 83.81 105 LEU A C 1
ATOM 863 O O . LEU A 1 105 ? 5.531 18.264 12.682 1.00 83.81 105 LEU A O 1
ATOM 867 N N . LYS A 1 106 ? 7.037 19.797 13.373 1.00 83.44 106 LYS A N 1
ATOM 868 C CA . LYS A 1 106 ? 7.831 19.840 12.143 1.00 83.44 106 LYS A CA 1
ATOM 869 C C . LYS A 1 106 ? 8.839 18.690 12.144 1.00 83.44 106 LYS A C 1
ATOM 871 O O . LYS A 1 106 ? 9.519 18.454 13.136 1.00 83.44 106 LYS A O 1
ATOM 876 N N . CYS A 1 107 ? 8.943 17.974 11.029 1.00 89.19 107 CYS A N 1
ATOM 877 C CA . CYS A 1 107 ? 10.086 17.108 10.777 1.00 89.19 107 CYS A CA 1
ATOM 878 C C . CYS A 1 107 ? 11.312 17.970 10.471 1.00 89.19 107 CYS A C 1
ATOM 880 O O . CYS A 1 107 ? 11.289 18.749 9.523 1.00 89.19 107 CYS A O 1
ATOM 882 N N . GLU A 1 108 ? 12.388 17.797 11.229 1.00 89.31 108 GLU A N 1
ATOM 883 C CA . GLU A 1 108 ? 13.619 18.583 11.067 1.00 89.31 108 GLU A CA 1
ATOM 884 C C . GLU A 1 108 ? 14.377 18.269 9.766 1.00 89.31 108 GLU A C 1
ATOM 886 O O . GLU A 1 108 ? 15.170 19.081 9.313 1.00 89.31 108 GLU A O 1
ATOM 891 N N . ILE A 1 109 ? 14.103 17.123 9.128 1.00 91.19 109 ILE A N 1
ATOM 892 C CA . ILE A 1 109 ? 14.841 16.661 7.940 1.00 91.19 109 ILE A CA 1
ATOM 893 C C . ILE A 1 109 ? 14.145 17.051 6.629 1.00 91.19 109 ILE A C 1
ATOM 895 O O . ILE A 1 109 ? 14.810 17.349 5.644 1.00 91.19 109 ILE A O 1
ATOM 899 N N . CYS A 1 110 ? 12.810 17.016 6.577 1.00 90.69 110 CYS A N 1
ATOM 900 C CA . CYS A 1 110 ? 12.056 17.306 5.347 1.00 90.69 110 CYS A CA 1
ATOM 901 C C . CYS A 1 110 ? 10.953 18.353 5.520 1.00 90.69 110 CYS A C 1
ATOM 903 O O . CYS A 1 110 ? 10.073 18.470 4.670 1.00 90.69 110 CYS A O 1
ATOM 905 N N . GLU A 1 111 ? 10.955 19.054 6.653 1.00 84.44 111 GLU A N 1
ATOM 906 C CA . GLU A 1 111 ? 10.042 20.151 6.999 1.00 84.44 111 GLU A CA 1
ATOM 907 C C . GLU A 1 111 ? 8.552 19.798 7.046 1.00 84.44 111 GLU A C 1
ATOM 909 O O . GLU A 1 111 ? 7.696 20.644 7.306 1.00 84.44 111 GLU A O 1
ATOM 914 N N . LYS A 1 112 ? 8.217 18.522 6.853 1.00 81.19 112 LYS A N 1
ATOM 915 C CA . LYS A 1 112 ? 6.839 18.060 6.849 1.00 81.19 112 LYS A CA 1
ATOM 916 C C . LYS A 1 112 ? 6.199 18.249 8.220 1.00 81.19 112 LYS A C 1
ATOM 918 O O . LYS A 1 112 ? 6.756 17.841 9.236 1.00 81.19 112 LYS A O 1
ATOM 923 N N . MET A 1 113 ? 4.996 18.815 8.231 1.00 82.50 113 MET A N 1
ATOM 924 C CA . MET A 1 113 ? 4.252 19.096 9.456 1.00 82.50 113 MET A CA 1
ATOM 925 C C . MET A 1 113 ? 3.295 17.965 9.839 1.00 82.50 113 MET A C 1
ATOM 927 O O . MET A 1 113 ? 2.631 17.365 8.988 1.00 82.50 113 MET A O 1
ATOM 931 N N . PHE A 1 114 ? 3.208 17.699 11.141 1.00 84.00 114 PHE A N 1
ATOM 932 C CA . PHE A 1 114 ? 2.360 16.673 11.736 1.00 84.00 114 PHE A CA 1
ATOM 933 C C . PHE A 1 114 ? 1.509 17.258 12.855 1.00 84.00 114 PHE A C 1
ATOM 935 O O . PHE A 1 114 ? 1.951 18.084 13.646 1.00 84.00 114 PHE A O 1
ATOM 942 N N . THR A 1 115 ? 0.277 16.779 12.952 1.00 80.19 115 THR A N 1
ATOM 943 C CA . THR A 1 115 ? -0.682 17.224 13.969 1.00 80.19 115 THR A CA 1
ATOM 944 C C . THR A 1 115 ? -0.553 16.464 15.290 1.00 80.19 115 THR A C 1
ATOM 946 O O . THR A 1 115 ? -1.129 16.879 16.294 1.00 80.19 115 THR A O 1
ATOM 949 N N . GLU A 1 116 ? 0.170 15.339 15.288 1.00 82.19 116 GLU A N 1
ATOM 950 C CA . GLU A 1 116 ? 0.342 14.429 16.424 1.00 82.19 116 GLU A CA 1
ATOM 951 C C . GLU A 1 116 ? 1.778 13.884 16.481 1.00 82.19 116 GLU A C 1
ATOM 953 O O . GLU A 1 116 ? 2.373 13.563 15.447 1.00 82.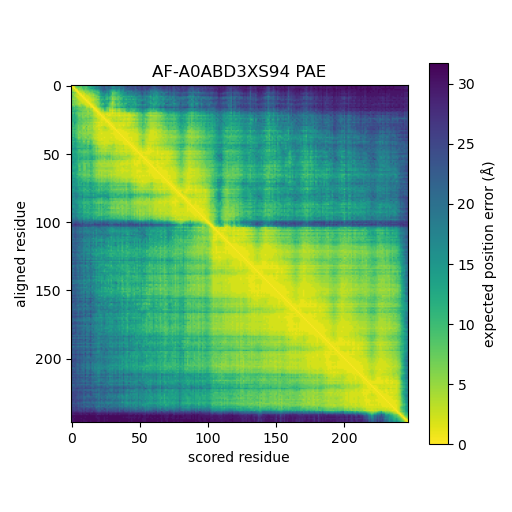19 116 GLU A O 1
ATOM 958 N N . ASN A 1 117 ? 2.314 13.711 17.696 1.00 86.81 117 ASN A N 1
ATOM 959 C CA . ASN A 1 117 ? 3.681 13.215 17.912 1.00 86.81 117 ASN A CA 1
ATOM 960 C C . ASN A 1 117 ? 3.869 11.765 17.451 1.00 86.81 117 ASN A C 1
ATOM 962 O O . ASN A 1 117 ? 4.912 11.401 16.917 1.00 86.81 117 ASN A O 1
ATOM 966 N N . SER A 1 118 ? 2.834 10.937 17.596 1.00 89.50 118 SER A N 1
ATOM 967 C CA . SER A 1 118 ? 2.789 9.570 17.061 1.00 89.50 118 SER A CA 1
ATOM 968 C C . SER A 1 118 ? 3.035 9.547 15.545 1.00 89.50 118 SER A C 1
ATOM 970 O O . SER A 1 118 ? 3.800 8.718 15.046 1.00 89.50 118 SER A O 1
ATOM 972 N N . GLY A 1 119 ? 2.422 10.492 14.824 1.00 90.31 119 GLY A N 1
ATOM 973 C CA . GLY A 1 119 ? 2.571 10.676 13.385 1.00 90.31 119 GLY A CA 1
ATOM 974 C C . GLY A 1 119 ? 3.985 11.094 12.999 1.00 90.31 119 GLY A C 1
ATOM 975 O O . GLY A 1 119 ? 4.568 10.473 12.108 1.00 90.31 119 GLY A O 1
ATOM 976 N N . LEU A 1 120 ? 4.554 12.079 13.706 1.00 91.69 120 LEU A N 1
ATOM 977 C CA . LEU A 1 120 ? 5.941 12.500 13.497 1.00 91.69 120 LEU A CA 1
ATOM 978 C C . LEU A 1 120 ? 6.916 11.351 13.789 1.00 91.69 120 LEU A C 1
ATOM 980 O O . LEU A 1 120 ? 7.710 11.002 12.923 1.00 91.69 120 LEU A O 1
ATOM 984 N N . LYS A 1 121 ? 6.816 10.684 14.945 1.00 93.50 121 LYS A N 1
ATOM 985 C CA . LYS A 1 121 ? 7.686 9.550 15.311 1.00 93.50 121 LYS A CA 1
ATOM 986 C C . LYS A 1 121 ? 7.646 8.436 14.265 1.00 93.50 121 LYS A C 1
ATOM 988 O O . LYS A 1 121 ? 8.683 7.932 13.845 1.00 93.50 121 LYS A O 1
ATOM 993 N N . MET A 1 122 ? 6.453 8.067 13.799 1.00 95.00 122 MET A N 1
ATOM 994 C CA . MET A 1 122 ? 6.299 7.078 12.730 1.00 95.00 122 MET A CA 1
ATOM 995 C C . MET A 1 122 ? 6.921 7.552 11.409 1.00 95.00 122 MET A C 1
ATOM 997 O O . MET A 1 122 ? 7.477 6.742 10.667 1.00 95.00 122 MET A O 1
ATOM 1001 N N . HIS A 1 123 ? 6.812 8.842 11.094 1.00 94.75 123 HIS A N 1
ATOM 1002 C CA . HIS A 1 123 ? 7.429 9.429 9.914 1.00 94.75 123 HIS A CA 1
ATOM 1003 C C . HIS A 1 123 ? 8.959 9.443 9.995 1.00 94.75 123 HIS A C 1
ATOM 1005 O O . HIS A 1 123 ? 9.592 9.083 9.003 1.00 94.75 123 HIS A O 1
ATOM 1011 N N . MET A 1 124 ? 9.538 9.761 11.158 1.00 95.88 124 MET A N 1
ATOM 1012 C CA . MET A 1 124 ? 10.990 9.800 11.368 1.00 95.88 124 MET A CA 1
ATOM 1013 C C . MET A 1 124 ? 11.672 8.469 11.043 1.00 95.88 124 MET A C 1
ATOM 1015 O O . MET A 1 124 ? 12.790 8.472 10.540 1.00 95.88 124 MET A O 1
ATOM 1019 N N . ARG A 1 125 ? 10.968 7.336 11.174 1.00 96.31 125 ARG A N 1
ATOM 1020 C CA . ARG A 1 125 ? 11.461 6.013 10.737 1.00 96.31 125 ARG A CA 1
ATOM 1021 C C . ARG A 1 125 ? 11.838 5.936 9.257 1.00 96.31 125 ARG A C 1
ATOM 1023 O O . ARG A 1 125 ? 12.585 5.049 8.859 1.00 96.31 125 ARG A O 1
ATOM 1030 N N . LYS A 1 126 ? 11.312 6.833 8.415 1.00 94.56 126 LYS A N 1
ATOM 1031 C CA . LYS A 1 126 ? 11.716 6.936 7.004 1.00 94.56 126 LYS A CA 1
ATOM 1032 C C . LYS A 1 126 ? 13.105 7.545 6.836 1.00 94.56 126 LYS A C 1
ATOM 1034 O O . LYS A 1 126 ? 13.760 7.227 5.854 1.00 94.56 126 LYS A O 1
ATOM 1039 N N . HIS A 1 127 ? 13.514 8.402 7.766 1.00 95.81 127 HIS A N 1
ATOM 1040 C CA . HIS A 1 127 ? 14.822 9.042 7.763 1.00 95.81 127 HIS A CA 1
ATOM 1041 C C . HIS A 1 127 ? 15.855 8.208 8.518 1.00 95.81 127 HIS A C 1
ATOM 1043 O O . HIS A 1 127 ? 16.939 7.978 8.003 1.00 95.81 127 HIS A O 1
ATOM 1049 N N . THR A 1 128 ? 15.501 7.690 9.696 1.00 95.19 128 THR A N 1
ATOM 1050 C CA . THR A 1 128 ? 16.415 6.873 10.514 1.00 95.19 128 THR A CA 1
ATOM 1051 C C . THR A 1 128 ? 16.591 5.453 9.981 1.00 95.19 128 THR A C 1
ATOM 1053 O O . THR A 1 128 ? 17.523 4.757 10.364 1.00 95.19 128 THR A O 1
ATOM 1056 N N . GLY A 1 129 ? 15.665 4.980 9.141 1.00 95.00 129 GLY A N 1
ATOM 1057 C CA . GLY A 1 129 ? 15.644 3.595 8.674 1.00 95.00 129 GLY A CA 1
ATOM 1058 C C . GLY A 1 129 ? 15.196 2.580 9.732 1.00 95.00 129 GLY A C 1
ATOM 1059 O O . GLY A 1 129 ? 15.195 1.384 9.438 1.00 95.00 129 GLY A O 1
ATOM 1060 N N . GLU A 1 130 ? 14.778 3.029 10.923 1.00 96.44 130 GLU A N 1
ATOM 1061 C CA . GLU A 1 130 ? 14.312 2.173 12.019 1.00 96.44 130 GLU A CA 1
ATOM 1062 C C . GLU A 1 130 ? 13.150 1.272 11.560 1.00 96.44 130 GLU A C 1
ATOM 1064 O O . GLU A 1 130 ? 12.111 1.728 11.059 1.00 96.44 130 GLU A O 1
ATOM 1069 N N . LYS A 1 131 ? 13.311 -0.040 11.756 1.00 96.81 131 LYS A N 1
ATOM 1070 C CA . LYS A 1 131 ? 12.333 -1.062 11.367 1.00 96.81 131 LYS A CA 1
ATOM 1071 C C . LYS A 1 131 ? 12.047 -2.014 12.534 1.00 96.81 131 LYS A C 1
ATOM 1073 O O . LYS A 1 131 ? 12.562 -3.126 12.538 1.00 96.81 131 LYS A O 1
ATOM 1078 N N . PRO A 1 132 ? 11.206 -1.611 13.504 1.00 96.06 132 PRO A N 1
ATOM 1079 C CA . PRO A 1 132 ? 11.022 -2.366 14.749 1.00 96.06 132 PRO A CA 1
ATOM 1080 C C . PRO A 1 132 ? 10.324 -3.718 14.586 1.00 96.06 132 PRO A C 1
ATOM 1082 O O . PRO A 1 132 ? 10.296 -4.514 15.515 1.00 96.06 132 PRO A O 1
ATOM 1085 N N . PHE A 1 133 ? 9.680 -3.960 13.444 1.00 97.81 133 PHE A N 1
ATOM 1086 C CA . PHE A 1 133 ? 8.815 -5.118 13.253 1.00 97.81 133 PHE A CA 1
ATOM 1087 C C . PHE A 1 133 ? 9.513 -6.146 12.365 1.00 97.81 133 PHE A C 1
ATOM 1089 O O . PHE A 1 133 ? 9.601 -5.946 11.152 1.00 97.81 133 PHE A O 1
ATOM 1096 N N . ARG A 1 134 ? 10.003 -7.237 12.956 1.00 97.62 134 ARG A N 1
ATOM 1097 C CA . ARG A 1 134 ? 10.706 -8.322 12.257 1.00 97.62 134 ARG A CA 1
ATOM 1098 C C . ARG A 1 134 ? 9.728 -9.414 11.815 1.00 97.62 134 ARG A C 1
ATOM 1100 O O . ARG A 1 134 ? 8.810 -9.760 12.548 1.00 97.62 134 ARG A O 1
ATOM 1107 N N . CYS A 1 135 ? 9.921 -9.947 10.613 1.00 97.62 135 CYS A N 1
ATOM 1108 C CA . CYS A 1 135 ? 9.297 -11.194 10.187 1.00 97.62 135 CYS A CA 1
ATOM 1109 C C . CYS A 1 135 ? 10.082 -12.375 10.754 1.00 97.62 135 CYS A C 1
ATOM 1111 O O . CYS A 1 135 ? 11.277 -12.476 10.511 1.00 97.62 135 CYS A O 1
ATOM 1113 N N . GLU A 1 136 ? 9.416 -13.281 11.457 1.00 96.38 136 GLU A N 1
ATOM 1114 C CA . GLU A 1 136 ? 10.070 -14.444 12.072 1.00 96.38 136 GLU A CA 1
ATOM 1115 C C . GLU A 1 136 ? 10.450 -15.534 11.056 1.00 96.38 136 GLU A C 1
ATOM 1117 O O . GLU A 1 136 ? 11.297 -16.364 11.348 1.00 96.38 136 GLU A O 1
ATOM 1122 N N . ILE A 1 137 ? 9.876 -15.511 9.844 1.00 96.75 137 ILE A N 1
ATOM 1123 C CA . ILE A 1 137 ? 10.101 -16.547 8.819 1.00 96.75 137 ILE A CA 1
ATOM 1124 C C . ILE A 1 137 ? 11.273 -16.203 7.889 1.00 96.75 137 ILE A C 1
ATOM 1126 O O . ILE A 1 137 ? 12.039 -17.080 7.513 1.00 96.75 137 ILE A O 1
ATOM 1130 N N . CYS A 1 138 ? 11.407 -14.941 7.472 1.00 96.69 138 CYS A N 1
ATOM 1131 C CA . CYS A 1 138 ? 12.467 -14.515 6.542 1.00 96.69 138 CYS A CA 1
ATOM 1132 C C . CYS A 1 138 ? 13.317 -13.353 7.064 1.00 96.69 138 CYS A C 1
ATOM 1134 O O . CYS A 1 138 ? 14.006 -12.691 6.290 1.00 96.69 138 CYS A O 1
ATOM 1136 N N . GLU A 1 139 ? 13.198 -13.045 8.357 1.00 95.62 139 GLU A N 1
ATOM 1137 C CA . GLU A 1 139 ? 13.933 -11.999 9.081 1.00 95.62 139 GLU A CA 1
ATOM 1138 C C . GLU A 1 139 ? 13.748 -10.564 8.566 1.00 95.62 139 GLU A C 1
ATOM 1140 O O . GLU A 1 139 ? 14.280 -9.604 9.128 1.00 95.62 139 GLU A O 1
ATOM 1145 N N . LYS A 1 140 ? 12.940 -10.377 7.519 1.00 97.19 140 LYS A N 1
ATOM 1146 C CA . LYS A 1 140 ? 12.696 -9.079 6.904 1.00 97.19 140 LYS A CA 1
ATOM 1147 C C . LYS A 1 140 ? 12.046 -8.118 7.892 1.00 97.19 140 LYS A C 1
ATOM 1149 O O . LYS A 1 140 ? 11.025 -8.427 8.503 1.00 97.19 140 LYS A O 1
ATOM 1154 N N . MET A 1 141 ? 12.604 -6.914 7.991 1.00 97.38 141 MET A N 1
ATOM 1155 C CA . MET A 1 141 ? 12.141 -5.897 8.935 1.00 97.38 141 MET A CA 1
ATOM 1156 C C . MET A 1 141 ? 11.258 -4.824 8.279 1.00 97.38 141 MET A C 1
ATOM 1158 O O . MET A 1 141 ? 11.465 -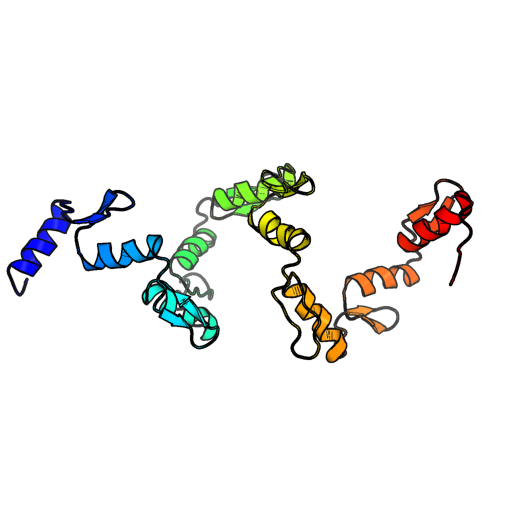4.423 7.128 1.00 97.38 141 MET A O 1
ATOM 1162 N N . PHE A 1 142 ? 10.297 -4.306 9.045 1.00 97.31 142 PHE A N 1
ATOM 1163 C CA . PHE A 1 142 ? 9.310 -3.305 8.643 1.00 97.31 142 PHE A CA 1
ATOM 1164 C C . PHE A 1 142 ? 9.258 -2.144 9.643 1.00 97.31 142 PHE A C 1
ATOM 1166 O O . PHE A 1 142 ? 9.379 -2.329 10.850 1.00 97.31 142 PHE A O 1
ATOM 1173 N N . SER A 1 143 ? 9.013 -0.928 9.149 1.00 96.81 143 SER A N 1
ATOM 1174 C CA . SER A 1 143 ? 8.856 0.279 9.982 1.00 96.81 143 SER A CA 1
ATOM 1175 C C . SER A 1 143 ? 7.480 0.395 10.646 1.00 96.81 143 SER A C 1
ATOM 1177 O O . SER A 1 143 ? 7.284 1.210 11.552 1.00 96.81 143 SER A O 1
ATOM 1179 N N . GLN A 1 144 ? 6.513 -0.420 10.209 1.00 96.06 144 GLN A N 1
ATOM 1180 C CA . GLN A 1 144 ? 5.149 -0.462 10.733 1.00 96.06 144 GLN A CA 1
ATOM 1181 C C . GLN A 1 144 ? 4.636 -1.902 10.822 1.00 96.06 144 GLN A C 1
ATOM 1183 O O . GLN A 1 144 ? 4.826 -2.692 9.895 1.00 96.06 144 GLN A O 1
ATOM 1188 N N . ASN A 1 145 ? 3.889 -2.202 11.889 1.00 96.06 145 ASN A N 1
ATOM 1189 C CA . ASN A 1 145 ? 3.258 -3.507 12.104 1.00 96.06 145 ASN A CA 1
ATOM 1190 C C . ASN A 1 145 ? 2.277 -3.886 10.978 1.00 96.06 145 ASN A C 1
ATOM 1192 O O . ASN A 1 145 ? 2.189 -5.038 10.571 1.00 96.06 145 ASN A O 1
ATOM 1196 N N . SER A 1 146 ? 1.551 -2.909 10.427 1.00 94.88 146 SER A N 1
ATOM 1197 C CA . SER A 1 146 ? 0.664 -3.114 9.271 1.00 94.88 146 SER A CA 1
ATOM 1198 C C . SER A 1 146 ? 1.419 -3.650 8.048 1.00 94.88 146 SER A C 1
ATOM 1200 O O . SER A 1 146 ? 0.903 -4.504 7.328 1.00 94.88 146 SER A O 1
ATOM 1202 N N . GLY A 1 147 ? 2.653 -3.180 7.839 1.00 96.50 147 GLY A N 1
ATOM 1203 C CA . GLY A 1 147 ? 3.552 -3.664 6.796 1.00 96.50 147 GLY A CA 1
ATOM 1204 C C . GLY A 1 147 ? 3.957 -5.118 7.017 1.00 96.50 147 GLY A C 1
ATOM 1205 O O . GLY A 1 147 ? 3.855 -5.908 6.080 1.00 96.50 147 GLY A O 1
ATOM 1206 N N . LEU A 1 148 ? 4.326 -5.473 8.253 1.00 97.56 148 LEU A N 1
ATOM 1207 C CA . LEU A 1 148 ? 4.635 -6.851 8.639 1.00 97.56 148 LEU A CA 1
ATOM 1208 C C . LEU A 1 148 ? 3.423 -7.771 8.435 1.00 97.56 148 LEU A C 1
ATOM 1210 O O . LEU A 1 148 ? 3.529 -8.753 7.710 1.00 97.56 148 LEU A O 1
ATOM 1214 N N . LYS A 1 149 ? 2.246 -7.423 8.970 1.00 96.12 149 LYS A N 1
ATOM 1215 C CA . LYS A 1 149 ? 1.014 -8.219 8.800 1.00 96.12 149 LYS A CA 1
ATOM 1216 C C . LYS A 1 149 ? 0.675 -8.471 7.332 1.00 96.12 149 LYS A C 1
ATOM 1218 O O . LYS A 1 149 ? 0.344 -9.585 6.947 1.00 96.12 149 LYS A O 1
ATOM 1223 N N . MET A 1 150 ? 0.780 -7.440 6.496 1.00 96.69 150 MET A N 1
ATOM 1224 C CA . MET A 1 150 ? 0.563 -7.580 5.057 1.00 96.69 150 MET A CA 1
ATOM 1225 C C . MET A 1 150 ? 1.629 -8.460 4.393 1.00 96.69 150 MET A C 1
ATOM 1227 O O . MET A 1 150 ? 1.316 -9.174 3.446 1.00 96.69 150 MET A O 1
ATOM 1231 N N . HIS A 1 151 ? 2.879 -8.396 4.852 1.00 97.12 151 HIS A N 1
ATOM 1232 C CA . HIS A 1 151 ? 3.959 -9.241 4.357 1.00 97.12 151 HIS A CA 1
ATOM 1233 C C . HIS A 1 151 ? 3.781 -10.712 4.740 1.00 97.12 151 HIS A C 1
ATOM 1235 O O . HIS A 1 151 ? 4.029 -11.562 3.891 1.00 97.12 151 HIS A O 1
ATOM 1241 N N . MET A 1 152 ? 3.281 -11.014 5.944 1.00 97.62 152 MET A N 1
ATOM 1242 C CA . MET A 1 152 ? 3.037 -12.394 6.390 1.00 97.62 152 MET A CA 1
ATOM 1243 C C . MET A 1 152 ? 2.123 -13.179 5.444 1.00 97.62 152 MET A C 1
ATOM 1245 O O . MET A 1 152 ? 2.283 -14.386 5.311 1.00 97.62 152 MET A O 1
ATOM 1249 N N . ARG A 1 153 ? 1.249 -12.498 4.693 1.00 97.06 153 ARG A N 1
ATOM 1250 C CA . ARG A 1 153 ? 0.425 -13.112 3.638 1.00 97.06 153 ARG A CA 1
ATOM 1251 C C . ARG A 1 153 ? 1.216 -13.795 2.524 1.00 97.06 153 ARG A C 1
ATOM 1253 O O . ARG A 1 153 ? 0.681 -14.646 1.825 1.00 97.06 153 ARG A O 1
ATOM 1260 N N . ILE A 1 154 ? 2.479 -13.416 2.328 1.00 96.31 154 ILE A N 1
ATOM 1261 C CA . ILE A 1 154 ? 3.375 -14.094 1.384 1.00 96.31 154 ILE A CA 1
ATOM 1262 C C . ILE A 1 154 ? 3.732 -15.488 1.906 1.00 96.31 154 ILE A C 1
ATOM 1264 O O . ILE A 1 154 ? 3.810 -16.418 1.115 1.00 96.31 154 ILE A O 1
ATOM 1268 N N . HIS A 1 155 ? 3.908 -15.631 3.221 1.00 97.00 155 HIS A N 1
ATOM 1269 C CA . HIS A 1 155 ? 4.229 -16.907 3.854 1.00 97.00 155 HIS A CA 1
ATOM 1270 C C . HIS A 1 155 ? 2.994 -17.788 4.038 1.00 97.00 155 HIS A C 1
ATOM 1272 O O . HIS A 1 155 ? 3.064 -18.985 3.800 1.00 97.00 155 HIS A O 1
ATOM 1278 N N . THR A 1 156 ? 1.852 -17.204 4.411 1.00 95.81 156 THR A N 1
ATOM 1279 C CA . THR A 1 156 ? 0.605 -17.965 4.593 1.00 95.81 156 THR A CA 1
ATOM 1280 C C . THR A 1 156 ? -0.113 -18.279 3.281 1.00 95.81 156 THR A C 1
ATOM 1282 O O . THR A 1 156 ? -1.036 -19.084 3.264 1.00 95.81 156 THR A O 1
ATOM 1285 N N . GLY A 1 157 ? 0.246 -17.605 2.185 1.00 95.50 157 GLY A N 1
ATOM 1286 C CA . GLY A 1 157 ? -0.459 -17.709 0.908 1.00 95.50 157 GLY A CA 1
ATOM 1287 C C . GLY A 1 157 ? -1.828 -17.014 0.878 1.00 95.50 157 GLY A C 1
ATOM 1288 O O . GLY A 1 157 ? -2.508 -17.073 -0.147 1.00 95.50 157 GLY A O 1
ATOM 1289 N N . GLU A 1 158 ? -2.232 -16.324 1.951 1.00 96.44 158 GLU A N 1
ATOM 1290 C CA . GLU A 1 158 ? -3.520 -15.629 2.044 1.00 96.44 158 GLU A CA 1
ATOM 1291 C C . GLU A 1 158 ? -3.644 -14.551 0.949 1.00 96.44 158 GLU A C 1
ATOM 1293 O O . GLU A 1 158 ? -2.894 -13.569 0.903 1.00 96.44 158 GLU A O 1
ATOM 1298 N N . LYS A 1 159 ? -4.641 -14.699 0.071 1.00 96.25 159 LYS A N 1
ATOM 1299 C CA . LYS A 1 159 ? -4.921 -13.771 -1.036 1.00 96.25 159 LYS A CA 1
ATOM 1300 C C . LYS A 1 159 ? -6.371 -13.278 -0.979 1.00 96.25 159 LYS A C 1
ATOM 1302 O O . LYS A 1 159 ? -7.198 -13.748 -1.750 1.00 96.25 159 LYS A O 1
ATOM 1307 N N . PRO A 1 160 ? -6.704 -12.312 -0.106 1.00 94.31 160 PRO A N 1
ATOM 1308 C CA . PRO A 1 160 ? -8.101 -11.957 0.176 1.00 94.31 160 PRO A CA 1
ATOM 1309 C C . PRO A 1 160 ? -8.867 -11.341 -0.997 1.00 94.31 160 PRO A C 1
ATOM 1311 O O . PRO A 1 160 ? -10.079 -11.184 -0.925 1.00 94.31 160 PRO A O 1
ATOM 1314 N N . PHE A 1 161 ? -8.167 -10.909 -2.046 1.00 96.44 161 PHE A N 1
ATOM 1315 C CA . PHE A 1 161 ? -8.753 -10.122 -3.123 1.00 96.44 161 PHE A CA 1
ATOM 1316 C C . PHE A 1 161 ? -8.887 -10.981 -4.381 1.00 96.44 161 PHE A C 1
ATOM 1318 O O . PHE A 1 161 ? -7.918 -11.127 -5.127 1.00 96.44 161 PHE A O 1
ATOM 1325 N N . LYS A 1 162 ? -10.075 -11.551 -4.609 1.00 96.56 162 LYS A N 1
ATOM 1326 C CA . LYS A 1 162 ? -10.401 -12.352 -5.798 1.00 96.56 162 LYS A CA 1
ATOM 1327 C C . LYS A 1 162 ? -10.827 -11.452 -6.968 1.00 96.56 162 LYS A C 1
ATOM 1329 O O . LYS A 1 162 ? -11.486 -10.435 -6.766 1.00 96.56 162 LYS A O 1
ATOM 1334 N N . CYS A 1 163 ? -10.423 -11.803 -8.187 1.00 96.75 163 CYS A N 1
ATOM 1335 C CA . CYS A 1 163 ? -10.979 -11.209 -9.396 1.00 96.75 163 CYS A CA 1
ATOM 1336 C C . CYS A 1 163 ? -12.360 -11.807 -9.695 1.00 96.75 163 CYS A C 1
ATOM 1338 O O . CYS A 1 163 ? -12.558 -13.009 -9.606 1.00 96.75 163 CYS A O 1
ATOM 1340 N N . GLU A 1 164 ? -13.329 -10.968 -10.045 1.00 95.62 164 GLU A N 1
ATOM 1341 C CA . GLU A 1 164 ? -14.687 -11.435 -10.369 1.00 95.62 164 GLU A CA 1
ATOM 1342 C C . GLU A 1 164 ? -14.786 -11.996 -11.794 1.00 95.62 164 GLU A C 1
ATOM 1344 O O . GLU A 1 164 ? -15.715 -12.728 -12.098 1.00 95.62 164 GLU A O 1
ATOM 1349 N N . VAL A 1 165 ? -13.823 -11.665 -12.661 1.00 96.62 165 VAL A N 1
ATOM 1350 C CA . VAL A 1 165 ? -13.799 -12.082 -14.075 1.00 96.62 165 VAL A CA 1
ATOM 1351 C C . VAL A 1 165 ? -12.989 -13.371 -14.275 1.00 96.62 165 VAL A C 1
ATOM 1353 O O . VAL A 1 165 ? -13.182 -14.081 -15.253 1.00 96.62 165 VAL A O 1
ATOM 1356 N N . CYS A 1 166 ? -12.066 -13.696 -13.366 1.00 96.62 166 CYS A N 1
ATOM 1357 C CA . CYS A 1 166 ? -11.272 -14.925 -13.425 1.00 96.62 166 CYS A CA 1
ATOM 1358 C C . CYS A 1 166 ? -10.833 -15.375 -12.028 1.00 96.62 166 CYS A C 1
ATOM 1360 O O . CYS A 1 166 ? -10.846 -14.591 -11.086 1.00 96.62 166 CYS A O 1
ATOM 1362 N N . ASP A 1 167 ? -10.333 -16.599 -11.875 1.00 95.50 167 ASP A N 1
ATOM 1363 C CA . ASP A 1 167 ? -9.988 -17.138 -10.549 1.00 95.50 167 ASP A CA 1
ATOM 1364 C C . ASP A 1 167 ? -8.691 -16.596 -9.926 1.00 95.50 167 ASP A C 1
ATOM 1366 O O . ASP A 1 167 ? -8.240 -17.067 -8.880 1.00 95.50 167 ASP A O 1
ATOM 1370 N N . LYS A 1 168 ? -8.071 -15.568 -10.519 1.00 96.94 168 LYS A N 1
ATOM 1371 C CA . LYS A 1 168 ? -6.852 -14.981 -9.951 1.00 96.94 168 LYS A CA 1
ATOM 1372 C C . LYS A 1 168 ? -7.150 -14.230 -8.655 1.00 96.94 168 LYS A C 1
ATOM 1374 O O . LYS A 1 168 ? -7.994 -13.336 -8.596 1.00 96.94 168 LYS A O 1
ATOM 1379 N N . MET A 1 169 ? -6.370 -14.555 -7.626 1.00 97.31 169 MET A N 1
ATOM 1380 C CA . MET A 1 169 ? -6.436 -13.936 -6.303 1.00 97.31 169 MET A CA 1
ATOM 1381 C C . MET A 1 169 ? -5.155 -13.153 -5.993 1.00 97.31 169 MET A C 1
ATOM 1383 O O . MET A 1 169 ? -4.056 -13.518 -6.419 1.00 97.31 169 MET A O 1
ATOM 1387 N N . PHE A 1 170 ? -5.285 -12.079 -5.213 1.00 96.81 170 PHE A N 1
ATOM 1388 C CA . PHE A 1 170 ? -4.210 -11.135 -4.906 1.00 96.81 170 PHE A CA 1
ATOM 1389 C C . PHE A 1 170 ? -4.069 -10.897 -3.400 1.00 96.81 170 PHE A C 1
ATOM 1391 O O . PHE A 1 170 ? -5.047 -10.849 -2.658 1.00 96.81 170 PHE A O 1
ATOM 1398 N N . ILE A 1 171 ? -2.832 -10.660 -2.950 1.00 95.94 171 ILE A N 1
ATOM 1399 C CA . ILE A 1 171 ? -2.508 -10.307 -1.552 1.00 95.94 171 ILE A CA 1
ATOM 1400 C C . ILE A 1 171 ? -2.979 -8.881 -1.202 1.00 95.94 171 ILE A C 1
ATOM 1402 O O . ILE A 1 171 ? -3.278 -8.573 -0.042 1.00 95.94 171 ILE A O 1
ATOM 1406 N N . LYS A 1 172 ? -3.038 -7.991 -2.206 1.00 95.38 172 LYS A N 1
ATOM 1407 C CA . LYS A 1 172 ? -3.379 -6.566 -2.068 1.00 95.38 172 LYS A CA 1
ATOM 1408 C C . LYS A 1 172 ? -4.459 -6.154 -3.066 1.00 95.38 172 LYS A C 1
ATOM 1410 O O . LYS A 1 172 ? -4.353 -6.480 -4.247 1.00 95.38 172 LYS A O 1
ATOM 1415 N N . ASN A 1 173 ? -5.393 -5.312 -2.623 1.00 94.56 173 ASN A N 1
ATOM 1416 C CA . ASN A 1 173 ? -6.430 -4.735 -3.484 1.00 94.56 173 ASN A CA 1
ATOM 1417 C C . ASN A 1 173 ? -5.853 -3.923 -4.656 1.00 94.56 173 ASN A C 1
ATOM 1419 O O . ASN A 1 173 ? -6.375 -3.957 -5.762 1.00 94.56 173 ASN A O 1
ATOM 1423 N N . SER A 1 174 ? -4.738 -3.216 -4.445 1.00 94.25 174 SER A N 1
ATOM 1424 C CA . SER A 1 174 ? -4.067 -2.481 -5.526 1.00 94.25 174 SER A CA 1
ATOM 1425 C C . SER A 1 174 ? -3.594 -3.406 -6.651 1.00 94.25 174 SER A C 1
ATOM 1427 O O . SER A 1 174 ? -3.658 -3.022 -7.812 1.00 94.25 174 SER A O 1
ATOM 1429 N N . GLY A 1 175 ? -3.155 -4.625 -6.310 1.00 96.06 175 GLY A N 1
ATOM 1430 C CA . GLY A 1 175 ? -2.783 -5.645 -7.289 1.00 96.06 175 GLY A CA 1
ATOM 1431 C C . GLY A 1 175 ? -3.991 -6.120 -8.090 1.00 96.06 175 GLY A C 1
ATOM 1432 O O . GLY A 1 175 ? -3.918 -6.167 -9.311 1.00 96.06 175 GLY A O 1
ATOM 1433 N N . LEU A 1 176 ? -5.125 -6.360 -7.420 1.00 97.00 176 LEU A N 1
ATOM 1434 C CA . LEU A 1 176 ? -6.387 -6.676 -8.091 1.00 97.00 176 LEU A CA 1
ATOM 1435 C C . LEU A 1 176 ? -6.845 -5.538 -9.019 1.00 97.00 176 LEU A C 1
ATOM 1437 O O . LEU A 1 176 ? -7.230 -5.797 -10.153 1.00 97.00 176 LEU A O 1
ATOM 1441 N N . LYS A 1 177 ? -6.770 -4.275 -8.578 1.00 95.62 177 LYS A N 1
ATOM 1442 C CA . LYS A 1 177 ? -7.159 -3.115 -9.397 1.00 95.62 177 LYS A CA 1
ATOM 1443 C C . LYS A 1 177 ? -6.319 -3.003 -10.670 1.00 95.62 177 LYS A C 1
ATOM 1445 O O . LYS A 1 177 ? -6.871 -2.784 -11.740 1.00 95.62 177 LYS A O 1
ATOM 1450 N N . VAL A 1 178 ? -5.000 -3.166 -10.559 1.00 96.31 178 VAL A N 1
ATOM 1451 C CA . VAL A 1 178 ? -4.108 -3.181 -11.728 1.00 96.31 178 VAL A CA 1
ATOM 1452 C C . VAL A 1 178 ? -4.411 -4.383 -12.617 1.00 96.31 178 VAL A C 1
ATOM 1454 O O . VAL A 1 178 ? -4.514 -4.230 -13.827 1.00 96.31 178 VAL A O 1
ATOM 1457 N N . HIS A 1 179 ? -4.621 -5.560 -12.027 1.00 96.94 179 HIS A N 1
ATOM 1458 C CA . HIS A 1 179 ? -4.979 -6.759 -12.770 1.00 96.94 179 HIS A CA 1
ATOM 1459 C C . HIS A 1 179 ? -6.284 -6.599 -13.553 1.00 96.94 179 HIS A C 1
ATOM 1461 O O . HIS A 1 179 ? -6.318 -6.996 -14.708 1.00 96.94 179 HIS A O 1
ATOM 1467 N N . LYS A 1 180 ? -7.326 -5.974 -12.987 1.00 97.00 180 LYS A N 1
ATOM 1468 C CA . LYS A 1 180 ? -8.600 -5.746 -13.692 1.00 97.00 180 LYS A CA 1
ATOM 1469 C C . LYS A 1 180 ? -8.422 -5.003 -15.028 1.00 97.00 180 LYS A C 1
ATOM 1471 O O . LYS A 1 180 ? -9.224 -5.215 -15.930 1.00 97.00 180 LYS A O 1
ATOM 1476 N N . ARG A 1 181 ? -7.341 -4.233 -15.205 1.00 96.94 181 ARG A N 1
ATOM 1477 C CA . ARG A 1 181 ? -7.016 -3.567 -16.478 1.00 96.94 181 ARG A CA 1
ATOM 1478 C C . ARG A 1 181 ? -6.746 -4.521 -17.635 1.00 96.94 181 ARG A C 1
ATOM 1480 O O . ARG A 1 181 ? -6.885 -4.114 -18.780 1.00 96.94 181 ARG A O 1
ATOM 1487 N N . ILE A 1 182 ? -6.367 -5.774 -17.370 1.00 96.12 182 ILE A N 1
ATOM 1488 C CA . ILE A 1 182 ? -6.205 -6.759 -18.449 1.00 96.12 182 ILE A CA 1
ATOM 1489 C C . ILE A 1 182 ? -7.552 -7.136 -19.067 1.00 96.12 182 ILE A C 1
ATOM 1491 O O . ILE A 1 182 ? -7.604 -7.440 -20.250 1.00 96.12 182 ILE A O 1
ATOM 1495 N N . HIS A 1 183 ? -8.620 -7.105 -18.265 1.00 96.69 183 HIS A N 1
ATOM 1496 C CA . HIS A 1 183 ? -9.971 -7.456 -18.699 1.00 96.69 183 HIS A CA 1
ATOM 1497 C C . HIS A 1 183 ? -10.653 -6.275 -19.381 1.00 96.69 183 HIS A C 1
ATOM 1499 O O . HIS A 1 183 ? -11.381 -6.458 -20.345 1.00 96.69 183 HIS A O 1
ATOM 1505 N N . THR A 1 184 ? -10.399 -5.053 -18.903 1.00 95.44 184 THR A N 1
ATOM 1506 C CA . THR A 1 184 ? -10.988 -3.833 -19.476 1.00 95.44 184 THR A CA 1
ATOM 1507 C C . THR A 1 184 ? -10.180 -3.243 -20.631 1.00 95.44 184 THR A C 1
ATOM 1509 O O . THR A 1 184 ? -10.680 -2.381 -21.344 1.00 95.44 184 THR A O 1
ATOM 1512 N N . GLY A 1 185 ? -8.911 -3.633 -20.787 1.00 95.38 185 GLY A N 1
ATOM 1513 C CA . GLY A 1 185 ? -7.987 -3.020 -21.743 1.00 95.38 185 GLY A CA 1
ATOM 1514 C C . GLY A 1 185 ? -7.500 -1.616 -21.352 1.00 95.38 185 GLY A C 1
ATOM 1515 O O . GLY A 1 185 ? -6.804 -0.979 -22.142 1.00 95.38 185 GLY A O 1
ATOM 1516 N N . GLU A 1 186 ? -7.821 -1.124 -20.149 1.00 96.69 186 GLU A N 1
ATOM 1517 C CA . GLU A 1 186 ? -7.467 0.225 -19.691 1.00 96.69 186 GLU A CA 1
ATOM 1518 C C . GLU A 1 186 ? -5.937 0.430 -19.663 1.00 96.69 186 GLU A C 1
ATOM 1520 O O . GLU A 1 186 ? -5.196 -0.281 -18.971 1.00 96.69 186 GLU A O 1
ATOM 1525 N N . LYS A 1 187 ? -5.451 1.455 -20.376 1.00 96.62 187 LYS A N 1
ATOM 1526 C CA . LYS A 1 187 ? -4.026 1.822 -20.441 1.00 96.62 187 LYS A CA 1
ATOM 1527 C C . LYS A 1 187 ? -3.797 3.299 -20.092 1.00 96.62 187 LYS A C 1
ATOM 1529 O O . LYS A 1 187 ? -3.548 4.098 -20.985 1.00 96.62 187 LYS A O 1
ATOM 1534 N N . PRO A 1 188 ? -3.846 3.689 -18.806 1.00 95.94 188 PRO A N 1
ATOM 1535 C CA . PRO A 1 188 ? -3.882 5.104 -18.411 1.00 95.94 188 PRO A CA 1
ATOM 1536 C C . PRO A 1 188 ? -2.608 5.901 -18.697 1.00 95.94 188 PRO A C 1
ATOM 1538 O O . PRO A 1 188 ? -2.597 7.114 -18.526 1.00 95.94 188 PRO A O 1
ATOM 1541 N N . PHE A 1 189 ? -1.506 5.230 -19.029 1.00 97.69 189 PHE A N 1
ATOM 1542 C CA . PHE A 1 189 ? -0.189 5.850 -19.109 1.00 97.69 189 PHE A CA 1
ATOM 1543 C C . PHE A 1 189 ? 0.246 5.946 -20.570 1.00 97.69 189 PHE A C 1
ATOM 1545 O O . PHE A 1 189 ? 0.636 4.936 -21.155 1.00 97.69 189 PHE A O 1
ATOM 1552 N N . LYS A 1 190 ? 0.173 7.147 -21.149 1.00 97.62 190 LYS A N 1
ATOM 1553 C CA . LYS A 1 190 ? 0.590 7.441 -22.526 1.00 97.62 190 LYS A CA 1
ATOM 1554 C C . LYS A 1 190 ? 2.075 7.823 -22.570 1.00 97.62 19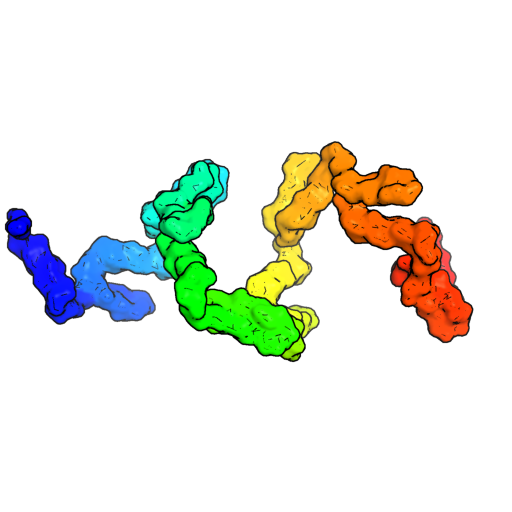0 LYS A C 1
ATOM 1556 O O . LYS A 1 190 ? 2.583 8.481 -21.666 1.00 97.62 190 LYS A O 1
ATOM 1561 N N . CYS A 1 191 ? 2.784 7.374 -23.601 1.00 97.69 191 CYS A N 1
ATOM 1562 C CA . CYS A 1 191 ? 4.088 7.913 -23.967 1.00 97.69 191 CYS A CA 1
ATOM 1563 C C . CYS A 1 191 ? 3.893 9.186 -24.788 1.00 97.69 191 CYS A C 1
ATOM 1565 O O . CYS A 1 191 ? 3.284 9.133 -25.849 1.00 97.69 191 CYS A O 1
ATOM 1567 N N . GLU A 1 192 ? 4.456 10.303 -24.340 1.00 96.19 192 GLU A N 1
ATOM 1568 C CA . GLU A 1 192 ? 4.332 11.583 -25.052 1.00 96.19 192 GLU A CA 1
ATOM 1569 C C . GLU A 1 192 ? 5.192 11.663 -26.327 1.00 96.19 192 GLU A C 1
ATOM 1571 O O . GLU A 1 192 ? 5.011 12.567 -27.128 1.00 96.19 192 GLU A O 1
ATOM 1576 N N . ILE A 1 193 ? 6.123 10.721 -26.539 1.00 96.88 193 ILE A N 1
ATOM 1577 C CA . ILE A 1 193 ? 7.025 10.722 -27.706 1.00 96.88 193 ILE A CA 1
ATOM 1578 C C . ILE A 1 193 ? 6.468 9.884 -28.864 1.00 96.88 193 ILE A C 1
ATOM 1580 O O . ILE A 1 193 ? 6.577 10.285 -30.016 1.00 96.88 193 ILE A O 1
ATOM 1584 N N . CYS A 1 194 ? 5.895 8.709 -28.585 1.00 96.81 194 CYS A N 1
ATOM 1585 C CA . CYS A 1 194 ? 5.394 7.795 -29.624 1.00 96.81 194 CYS A CA 1
ATOM 1586 C C . CYS A 1 194 ? 3.943 7.345 -29.411 1.00 96.81 194 CYS A C 1
ATOM 1588 O O . CYS A 1 194 ? 3.512 6.344 -29.977 1.00 96.81 194 CYS A O 1
ATOM 1590 N N . GLU A 1 195 ? 3.213 8.030 -28.529 1.00 95.44 195 GLU A N 1
ATOM 1591 C CA . GLU A 1 195 ? 1.796 7.809 -28.196 1.00 95.44 195 GLU A CA 1
ATOM 1592 C C . GLU A 1 195 ? 1.429 6.427 -27.639 1.00 95.44 195 GLU A C 1
ATOM 1594 O O . GLU A 1 195 ? 0.283 6.174 -27.263 1.00 95.44 195 GLU A O 1
ATOM 1599 N N . LYS A 1 196 ? 2.404 5.528 -27.501 1.00 97.25 196 LYS A N 1
ATOM 1600 C CA . LYS A 1 196 ? 2.194 4.177 -26.994 1.00 97.25 196 LYS A CA 1
ATOM 1601 C C . LYS A 1 196 ? 1.641 4.198 -25.571 1.00 97.25 196 LYS A C 1
ATOM 1603 O O . LYS A 1 196 ? 2.188 4.855 -24.687 1.00 97.25 196 LYS 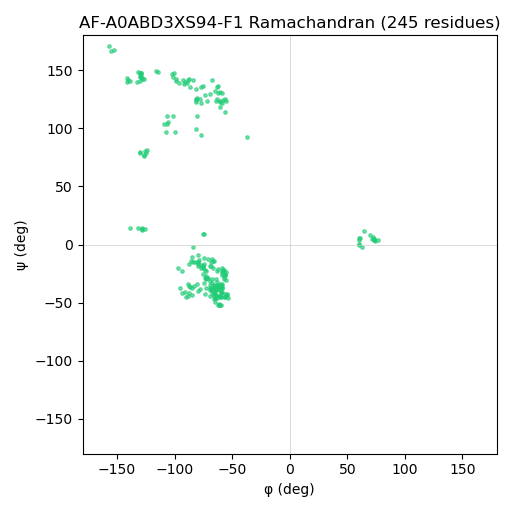A O 1
ATOM 1608 N N . MET A 1 197 ? 0.583 3.425 -25.336 1.00 97.38 197 MET A N 1
ATOM 1609 C CA . MET A 1 197 ? -0.112 3.376 -24.047 1.00 97.38 197 MET A CA 1
ATOM 1610 C C . MET A 1 197 ? 0.249 2.127 -23.232 1.00 97.38 197 MET A C 1
ATOM 1612 O O . MET A 1 197 ? 0.445 1.034 -23.773 1.00 97.38 197 MET A O 1
ATOM 1616 N N . PHE A 1 198 ? 0.278 2.278 -21.908 1.00 96.88 198 PHE A N 1
ATOM 1617 C CA . PHE A 1 198 ? 0.642 1.246 -20.939 1.00 96.88 198 PHE A CA 1
ATOM 1618 C C . PHE A 1 198 ? -0.407 1.134 -19.828 1.00 96.88 198 PHE A C 1
ATOM 1620 O O . PHE A 1 198 ? -0.971 2.127 -19.371 1.00 96.88 198 PHE A O 1
ATOM 1627 N N . SER A 1 199 ? -0.637 -0.088 -19.346 1.00 96.06 199 SER A N 1
ATOM 1628 C CA . SER A 1 199 ? -1.526 -0.375 -18.208 1.00 96.06 199 SER A CA 1
ATOM 1629 C C . SER A 1 199 ? -0.913 0.005 -16.857 1.00 96.06 199 SER A C 1
ATOM 1631 O O . SER A 1 199 ? -1.634 0.178 -15.873 1.00 96.06 199 SER A O 1
ATOM 1633 N N . GLU A 1 200 ? 0.411 0.172 -16.793 1.00 96.00 200 GLU A N 1
ATOM 1634 C CA . GLU A 1 200 ? 1.161 0.505 -15.581 1.00 96.00 200 GLU A CA 1
ATOM 1635 C C . GLU A 1 200 ? 2.258 1.544 -15.848 1.00 96.00 200 GLU A C 1
ATOM 1637 O O . GLU A 1 200 ? 3.004 1.446 -16.823 1.00 96.00 200 GLU A O 1
ATOM 1642 N N . ASN A 1 201 ? 2.434 2.485 -14.914 1.00 95.56 201 ASN A N 1
ATOM 1643 C CA . ASN A 1 201 ? 3.466 3.526 -14.983 1.00 95.56 201 ASN A CA 1
ATOM 1644 C C . ASN A 1 201 ? 4.893 2.952 -15.063 1.00 95.56 201 ASN A C 1
ATOM 1646 O O . ASN A 1 201 ? 5.766 3.519 -15.710 1.00 95.56 201 ASN A O 1
ATOM 1650 N N . GLY A 1 202 ? 5.148 1.809 -14.414 1.00 94.56 202 GLY A N 1
ATOM 1651 C CA . GLY A 1 202 ? 6.446 1.131 -14.506 1.00 94.56 202 GLY A CA 1
ATOM 1652 C C . GLY A 1 202 ? 6.769 0.670 -15.931 1.00 94.56 202 GLY A C 1
ATOM 1653 O O . GLY A 1 202 ? 7.921 0.757 -16.352 1.00 94.56 202 GLY A O 1
ATOM 1654 N N . GLY A 1 203 ? 5.748 0.247 -16.685 1.00 95.75 203 GLY A N 1
ATOM 1655 C CA . GLY A 1 203 ? 5.870 -0.097 -18.101 1.00 95.75 203 GLY A CA 1
ATOM 1656 C C . GLY A 1 203 ? 6.229 1.119 -18.952 1.00 95.75 203 GLY A C 1
ATOM 1657 O O . GLY A 1 203 ? 7.178 1.042 -19.730 1.00 95.75 203 GLY A O 1
ATOM 1658 N N . LEU A 1 204 ? 5.550 2.252 -18.730 1.00 97.31 204 LEU A N 1
ATOM 1659 C CA . LEU A 1 204 ? 5.869 3.519 -19.393 1.00 97.31 204 LEU A CA 1
ATOM 1660 C C . LEU A 1 204 ? 7.301 3.974 -19.079 1.00 97.31 204 LEU A C 1
ATOM 1662 O O . LEU A 1 204 ? 8.082 4.191 -19.997 1.00 97.31 204 LEU A O 1
ATOM 1666 N N . LYS A 1 205 ? 7.694 4.046 -17.799 1.00 96.00 205 LYS A N 1
ATOM 1667 C CA . LYS A 1 205 ? 9.062 4.433 -17.396 1.00 96.00 205 LYS A CA 1
ATOM 1668 C C . LYS A 1 205 ? 10.136 3.572 -18.054 1.00 96.00 205 LYS A C 1
ATOM 1670 O O . LYS A 1 205 ? 11.159 4.082 -18.495 1.00 96.00 205 LYS A O 1
ATOM 1675 N N . LEU A 1 206 ? 9.907 2.263 -18.118 1.00 96.12 206 LEU A N 1
ATOM 1676 C CA . LEU A 1 206 ? 10.832 1.346 -18.767 1.00 96.12 206 LEU A CA 1
ATOM 1677 C C . LEU A 1 206 ? 10.883 1.551 -20.283 1.00 96.12 206 LEU A C 1
ATOM 1679 O O . LEU A 1 206 ? 11.954 1.450 -20.873 1.00 96.12 206 LEU A O 1
ATOM 1683 N N . HIS A 1 207 ? 9.741 1.832 -20.905 1.00 96.56 207 HIS A N 1
ATOM 1684 C CA . HIS A 1 207 ? 9.659 2.153 -22.322 1.00 96.56 207 HIS A CA 1
ATOM 1685 C C . HIS A 1 207 ? 10.369 3.467 -22.667 1.00 96.56 207 HIS A C 1
ATOM 1687 O O . HIS A 1 207 ? 11.066 3.505 -23.676 1.00 96.56 207 HIS A O 1
ATOM 1693 N N . MET A 1 208 ? 10.293 4.492 -21.809 1.00 97.19 208 MET A N 1
ATOM 1694 C CA . MET A 1 208 ? 10.990 5.769 -22.028 1.00 97.19 208 MET A CA 1
ATOM 1695 C C . MET A 1 208 ? 12.506 5.605 -22.210 1.00 97.19 208 MET A C 1
ATOM 1697 O O . MET A 1 208 ? 13.116 6.402 -22.914 1.00 97.19 208 MET A O 1
ATOM 1701 N N . ARG A 1 209 ? 13.111 4.534 -21.676 1.00 96.38 209 ARG A N 1
ATOM 1702 C CA . ARG A 1 209 ? 14.532 4.210 -21.900 1.00 96.38 209 ARG A CA 1
ATOM 1703 C C . ARG A 1 209 ? 14.892 3.929 -23.354 1.00 96.38 209 ARG A C 1
ATOM 1705 O O . ARG A 1 209 ? 16.058 4.012 -23.715 1.00 96.38 209 ARG A O 1
ATOM 1712 N N . ILE A 1 210 ? 13.914 3.574 -24.185 1.00 95.19 210 ILE A N 1
ATOM 1713 C CA . ILE A 1 210 ? 14.118 3.414 -25.629 1.00 95.19 210 ILE A CA 1
ATOM 1714 C C . ILE A 1 210 ? 14.373 4.779 -26.271 1.00 95.19 210 ILE A C 1
ATOM 1716 O O . ILE A 1 210 ? 15.236 4.884 -27.131 1.00 95.19 210 ILE A O 1
ATOM 1720 N N . HIS A 1 211 ? 13.668 5.818 -25.820 1.00 96.38 211 HIS A N 1
ATOM 1721 C CA . HIS A 1 211 ? 13.830 7.176 -26.334 1.00 96.38 211 HIS A CA 1
ATOM 1722 C C . HIS A 1 211 ? 15.068 7.872 -25.766 1.00 96.38 211 HIS A C 1
ATOM 1724 O O . HIS A 1 211 ? 15.755 8.578 -26.491 1.00 96.38 211 HIS A O 1
ATOM 1730 N N . THR A 1 212 ? 15.377 7.662 -24.484 1.00 95.31 212 THR A N 1
ATOM 1731 C CA . THR A 1 212 ? 16.545 8.293 -23.845 1.00 95.31 212 THR A CA 1
ATOM 1732 C C . THR A 1 212 ? 17.851 7.530 -24.064 1.00 95.31 212 THR A C 1
ATOM 1734 O O . THR A 1 212 ? 18.919 8.055 -23.770 1.00 95.31 212 THR A O 1
ATOM 1737 N N . GLY A 1 213 ? 17.788 6.269 -24.506 1.00 94.62 213 GLY A N 1
ATOM 1738 C CA . GLY A 1 213 ? 18.952 5.384 -24.600 1.00 94.62 213 GLY A CA 1
ATOM 1739 C C . GLY A 1 213 ? 19.505 4.903 -23.249 1.00 94.62 213 GLY A C 1
ATOM 1740 O O . GLY A 1 213 ? 20.525 4.215 -23.224 1.00 94.62 213 GLY A O 1
ATOM 1741 N N . GLU A 1 214 ? 18.850 5.222 -22.125 1.00 95.56 214 GLU A N 1
ATOM 1742 C CA . GLU A 1 214 ? 19.325 4.898 -20.774 1.00 95.56 214 GLU A CA 1
ATOM 1743 C C . GLU A 1 214 ? 19.468 3.374 -20.566 1.00 95.56 214 GLU A C 1
ATOM 1745 O O . GLU A 1 214 ? 18.504 2.605 -20.672 1.00 95.56 214 GLU A O 1
ATOM 1750 N N . LYS A 1 215 ? 20.672 2.917 -20.196 1.00 95.50 215 LYS A N 1
ATOM 1751 C CA . LYS A 1 215 ? 20.981 1.504 -19.905 1.00 95.50 215 LYS A CA 1
ATOM 1752 C C . LYS A 1 215 ? 21.634 1.342 -18.524 1.00 95.50 215 LYS A C 1
ATOM 1754 O O . LYS A 1 215 ? 22.836 1.119 -18.446 1.00 95.50 215 LYS A O 1
ATOM 1759 N N . PRO A 1 216 ? 20.871 1.406 -17.418 1.00 95.06 216 PRO A N 1
ATOM 1760 C CA . PRO A 1 216 ? 21.442 1.509 -16.068 1.00 95.06 216 PRO A CA 1
ATOM 1761 C C . PRO A 1 216 ? 22.231 0.285 -15.591 1.00 95.06 216 PRO A C 1
ATOM 1763 O O . PRO A 1 216 ? 22.892 0.341 -14.560 1.00 95.06 216 PRO A O 1
ATOM 1766 N N . PHE A 1 217 ? 22.104 -0.853 -16.274 1.00 96.44 217 PHE A N 1
ATOM 1767 C CA . PHE A 1 217 ? 22.623 -2.128 -15.793 1.00 96.44 217 PHE A CA 1
ATOM 1768 C C . PHE A 1 217 ? 23.861 -2.526 -16.592 1.00 96.44 217 PHE A C 1
ATOM 1770 O O . PHE A 1 217 ? 23.730 -2.989 -17.724 1.00 96.44 217 PHE A O 1
ATOM 1777 N N . LYS A 1 218 ? 25.047 -2.361 -16.003 1.00 96.62 218 LYS A N 1
ATOM 1778 C CA . LYS A 1 218 ? 26.340 -2.724 -16.600 1.00 96.62 218 LYS A CA 1
ATOM 1779 C C . LYS A 1 218 ? 26.740 -4.155 -16.215 1.00 96.62 218 LYS A C 1
ATOM 1781 O O . LYS A 1 218 ? 26.557 -4.572 -15.073 1.00 96.62 218 LYS A O 1
ATOM 1786 N N . CYS A 1 219 ? 27.275 -4.916 -17.165 1.00 95.62 219 CYS A N 1
ATOM 1787 C CA . CYS A 1 219 ? 27.993 -6.153 -16.880 1.00 95.62 219 CYS A CA 1
ATOM 1788 C C . CYS A 1 219 ? 29.402 -5.822 -16.388 1.00 95.62 219 CYS A C 1
ATOM 1790 O O . CYS A 1 219 ? 30.135 -5.134 -17.080 1.00 95.62 219 CYS A O 1
ATOM 1792 N N . GLU A 1 220 ? 29.801 -6.325 -15.226 1.00 94.62 220 GLU A N 1
ATOM 1793 C CA . GLU A 1 220 ? 31.144 -6.064 -14.682 1.00 94.62 220 GLU A CA 1
ATOM 1794 C C . GLU A 1 220 ? 32.241 -6.866 -15.394 1.00 94.62 220 GLU A C 1
ATOM 1796 O O . GLU A 1 220 ? 33.401 -6.495 -15.318 1.00 94.62 220 GLU A O 1
ATOM 1801 N N . VAL A 1 221 ? 31.876 -7.936 -16.111 1.00 93.31 221 VAL A N 1
ATOM 1802 C CA . VAL A 1 221 ? 32.834 -8.811 -16.809 1.00 93.31 221 VAL A CA 1
ATOM 1803 C C . VAL A 1 221 ? 33.195 -8.269 -18.194 1.00 93.31 221 VAL A C 1
ATOM 1805 O O . VAL A 1 221 ? 34.356 -8.282 -18.573 1.00 93.31 221 VAL A O 1
ATOM 1808 N N . CYS A 1 222 ? 32.210 -7.796 -18.966 1.00 95.12 222 CYS A N 1
ATOM 1809 C CA . CYS A 1 222 ? 32.427 -7.339 -20.347 1.00 95.12 222 CYS A CA 1
ATOM 1810 C C . CYS A 1 222 ? 31.872 -5.940 -20.639 1.00 95.12 222 CYS A C 1
ATOM 1812 O O . CYS A 1 222 ? 31.685 -5.572 -21.795 1.00 95.12 222 CYS A O 1
ATOM 1814 N N . GLU A 1 223 ? 31.513 -5.189 -19.598 1.00 94.06 223 GLU A N 1
ATOM 1815 C CA . GLU A 1 223 ? 31.031 -3.801 -19.657 1.00 94.06 223 GLU A CA 1
ATOM 1816 C C . GLU A 1 223 ? 29.723 -3.554 -20.423 1.00 94.06 223 GLU A C 1
ATOM 1818 O O . GLU A 1 223 ? 29.190 -2.443 -20.413 1.00 94.06 223 GLU A O 1
ATOM 1823 N N . LYS A 1 224 ? 29.134 -4.594 -21.021 1.00 95.00 224 LYS A N 1
ATOM 1824 C CA . LYS A 1 224 ? 27.892 -4.491 -21.786 1.00 95.00 224 LYS A CA 1
ATOM 1825 C C . LYS A 1 224 ? 26.750 -3.950 -20.926 1.00 95.00 224 LYS A C 1
ATOM 1827 O O . LYS A 1 224 ? 26.482 -4.454 -19.834 1.00 95.00 224 LYS A O 1
ATOM 1832 N N . MET A 1 225 ? 26.050 -2.944 -21.446 1.00 96.25 225 MET A N 1
ATOM 1833 C CA . MET A 1 225 ? 24.968 -2.253 -20.742 1.00 96.25 225 MET A CA 1
ATOM 1834 C C . MET A 1 225 ? 23.583 -2.713 -21.212 1.00 96.25 225 MET A C 1
ATOM 1836 O O . MET A 1 225 ? 23.351 -2.961 -22.398 1.00 96.25 225 MET A O 1
ATOM 1840 N N . PHE A 1 226 ? 22.631 -2.778 -20.282 1.00 94.81 226 PHE A N 1
ATOM 1841 C CA . PHE A 1 226 ? 21.272 -3.270 -20.500 1.00 94.81 226 PHE A CA 1
ATOM 1842 C C . PHE A 1 226 ? 20.227 -2.286 -19.963 1.00 94.81 226 PHE A C 1
ATOM 1844 O O . PHE A 1 226 ? 20.416 -1.633 -18.938 1.00 94.81 226 PHE A O 1
ATOM 1851 N N . THR A 1 227 ? 19.066 -2.231 -20.620 1.00 94.69 227 THR A N 1
ATOM 1852 C CA . THR A 1 227 ? 17.914 -1.414 -20.188 1.00 94.69 227 THR A CA 1
ATOM 1853 C C . THR A 1 227 ? 17.144 -2.040 -19.018 1.00 94.69 227 THR A C 1
ATOM 1855 O O . THR A 1 227 ? 16.422 -1.343 -18.299 1.00 94.69 227 THR A O 1
ATOM 1858 N N . LYS A 1 228 ? 17.290 -3.359 -18.806 1.00 94.50 228 LYS A N 1
ATOM 1859 C CA . LYS A 1 228 ? 16.624 -4.151 -17.758 1.00 94.50 228 LYS A CA 1
ATOM 1860 C C . LYS A 1 228 ? 17.621 -5.047 -17.026 1.00 94.50 228 LYS A C 1
ATOM 1862 O O . LYS A 1 228 ? 18.417 -5.730 -17.665 1.00 94.50 228 LYS A O 1
ATOM 1867 N N . ASN A 1 229 ? 17.472 -5.157 -15.704 1.00 94.38 229 ASN A N 1
ATOM 1868 C CA . ASN A 1 229 ? 18.263 -6.081 -14.883 1.00 94.38 229 ASN A CA 1
ATOM 1869 C C . ASN A 1 229 ? 18.067 -7.553 -15.289 1.00 94.38 229 ASN A C 1
ATOM 1871 O O . ASN A 1 229 ? 19.000 -8.341 -15.229 1.00 94.38 229 ASN A O 1
ATOM 1875 N N . SER A 1 230 ? 16.865 -7.943 -15.729 1.00 94.12 230 SER A N 1
ATOM 1876 C CA . SER A 1 230 ? 16.624 -9.306 -16.225 1.00 94.12 230 SER A CA 1
ATOM 1877 C C . SER A 1 230 ? 17.483 -9.639 -17.448 1.00 94.12 230 SER A C 1
ATOM 1879 O O . SER A 1 230 ? 18.000 -10.747 -17.531 1.00 94.12 230 SER A O 1
ATOM 1881 N N . GLY A 1 231 ? 17.692 -8.672 -18.349 1.00 95.06 231 GLY A N 1
ATOM 1882 C CA . GLY A 1 231 ? 18.592 -8.822 -19.494 1.00 95.06 231 GLY A CA 1
ATOM 1883 C C . GLY A 1 231 ? 20.042 -9.025 -19.057 1.00 95.06 231 GLY A C 1
ATOM 1884 O O . GLY A 1 231 ? 20.692 -9.950 -19.534 1.00 95.06 231 GLY A O 1
ATOM 1885 N N . LEU A 1 232 ? 20.510 -8.239 -18.080 1.00 95.88 232 LEU A N 1
ATOM 1886 C CA . LEU A 1 232 ? 21.832 -8.430 -17.478 1.00 95.88 232 LEU A CA 1
ATOM 1887 C C . LEU A 1 232 ? 21.963 -9.809 -16.808 1.00 95.88 232 LEU A C 1
ATOM 1889 O O . LEU A 1 232 ? 22.965 -10.483 -17.011 1.00 95.88 232 LEU A O 1
ATOM 1893 N N . LYS A 1 233 ? 20.961 -10.257 -16.040 1.00 94.62 233 LYS A N 1
ATOM 1894 C CA . LYS A 1 233 ? 20.976 -11.578 -15.385 1.00 94.62 233 LYS A CA 1
ATOM 1895 C C . LYS A 1 233 ? 21.089 -12.724 -16.388 1.00 94.62 233 LYS A C 1
ATOM 1897 O O . LYS A 1 233 ? 21.885 -13.627 -16.171 1.00 94.62 233 LYS A O 1
ATOM 1902 N N . VAL A 1 234 ? 20.311 -12.683 -17.472 1.00 94.50 234 VAL A N 1
ATOM 1903 C CA . VAL A 1 234 ? 20.398 -13.687 -18.546 1.00 94.50 234 VAL A CA 1
ATOM 1904 C C . VAL A 1 234 ? 21.767 -13.626 -19.217 1.00 94.50 234 VAL A C 1
ATOM 1906 O O . VAL A 1 234 ? 22.392 -14.659 -19.416 1.00 94.50 234 VAL A O 1
ATOM 1909 N N . HIS A 1 235 ? 22.273 -12.425 -19.496 1.00 93.75 235 HIS A N 1
ATOM 1910 C CA . HIS A 1 235 ? 23.599 -12.251 -20.075 1.00 93.75 235 HIS A CA 1
ATOM 1911 C C . HIS A 1 235 ? 24.726 -12.786 -19.176 1.00 93.75 235 HIS A C 1
ATOM 1913 O O . HIS A 1 235 ? 25.645 -13.416 -19.687 1.00 93.75 235 HIS A O 1
ATOM 1919 N N . LYS A 1 236 ? 24.647 -12.597 -17.850 1.00 92.75 236 LYS A N 1
ATOM 1920 C CA . LYS A 1 236 ? 25.648 -13.116 -16.903 1.00 92.75 236 LYS A CA 1
ATOM 1921 C C . LYS A 1 236 ? 25.792 -14.647 -16.965 1.00 92.75 236 LYS A C 1
ATOM 1923 O O . LYS A 1 236 ? 26.878 -15.135 -16.681 1.00 92.75 236 LYS A O 1
ATOM 1928 N N . ARG A 1 237 ? 24.772 -15.395 -17.415 1.00 92.56 237 ARG A N 1
ATOM 1929 C CA . ARG A 1 237 ? 24.872 -16.857 -17.618 1.00 92.56 237 ARG A CA 1
ATOM 1930 C C . ARG A 1 237 ? 25.875 -17.253 -18.699 1.00 92.56 237 ARG A C 1
ATOM 1932 O O . ARG A 1 237 ? 26.493 -18.302 -18.593 1.00 92.56 237 ARG A O 1
ATOM 1939 N N . ILE A 1 238 ? 26.077 -16.391 -19.700 1.00 89.69 238 ILE A N 1
ATOM 1940 C CA . ILE A 1 238 ? 27.065 -16.612 -20.767 1.00 89.69 238 ILE A CA 1
ATOM 1941 C C . ILE A 1 238 ? 28.480 -16.647 -20.174 1.00 89.69 238 ILE A C 1
ATOM 1943 O O . ILE A 1 238 ? 29.288 -17.476 -20.572 1.00 89.69 238 ILE A O 1
ATOM 1947 N N . HIS A 1 239 ? 28.754 -15.796 -19.180 1.00 87.44 239 HIS A N 1
ATOM 1948 C CA . HIS A 1 239 ? 30.037 -15.773 -18.465 1.00 87.44 239 HIS A CA 1
ATOM 1949 C C . HIS A 1 239 ? 30.189 -16.930 -17.474 1.00 87.44 239 HIS A C 1
ATOM 1951 O O . HIS A 1 239 ? 31.305 -17.329 -17.171 1.00 87.44 239 HIS A O 1
ATOM 1957 N N . ALA A 1 240 ? 29.077 -17.479 -16.982 1.00 82.75 240 ALA A N 1
ATOM 1958 C CA . ALA A 1 240 ? 29.065 -18.615 -16.062 1.00 82.75 240 ALA A CA 1
ATOM 1959 C C . ALA A 1 240 ? 29.158 -19.984 -16.769 1.00 82.75 240 ALA A C 1
ATOM 1961 O O . ALA A 1 240 ? 29.159 -21.010 -16.098 1.00 82.75 240 ALA A O 1
ATOM 1962 N N . GLY A 1 241 ? 29.199 -20.025 -18.108 1.00 69.81 241 GLY A N 1
ATOM 1963 C CA . GLY A 1 241 ? 29.242 -21.281 -18.870 1.00 69.81 241 GLY A CA 1
ATOM 1964 C C . GLY A 1 241 ? 27.943 -22.103 -18.830 1.00 69.81 241 GLY A C 1
ATOM 1965 O O . GLY A 1 241 ? 27.911 -23.223 -19.337 1.00 69.81 241 GLY A O 1
ATOM 1966 N N . GLU A 1 242 ? 26.855 -21.561 -18.275 1.00 62.22 242 GLU A N 1
ATOM 1967 C CA . GLU A 1 242 ? 25.552 -22.225 -18.209 1.00 62.22 242 GLU A CA 1
ATOM 1968 C C . GLU A 1 242 ? 24.861 -22.154 -19.583 1.00 62.22 242 GLU A C 1
ATOM 1970 O O . GLU A 1 242 ? 24.195 -21.172 -19.928 1.00 62.22 242 GLU A O 1
ATOM 1975 N N . LYS A 1 243 ? 25.027 -23.200 -20.404 1.00 53.53 243 LYS A N 1
ATOM 1976 C CA . LYS A 1 243 ? 24.248 -23.374 -21.639 1.00 53.53 243 LYS A CA 1
ATOM 1977 C C . LYS A 1 243 ? 22.763 -23.534 -21.283 1.00 53.53 243 LYS A C 1
ATOM 1979 O O . LYS A 1 243 ? 22.398 -24.414 -20.509 1.00 53.53 243 LYS A O 1
ATOM 1984 N N . ASN A 1 244 ? 21.904 -22.690 -21.864 1.00 52.00 244 ASN A N 1
ATOM 1985 C CA . ASN A 1 244 ? 20.448 -22.844 -21.792 1.00 52.00 244 ASN A CA 1
ATOM 1986 C C . ASN A 1 244 ? 20.055 -24.230 -22.326 1.00 52.00 244 ASN A C 1
ATOM 1988 O O . ASN A 1 244 ? 20.171 -24.473 -23.524 1.00 52.00 244 ASN A O 1
ATOM 1992 N N . ILE A 1 245 ? 19.530 -25.098 -21.464 1.00 44.69 245 ILE A N 1
ATOM 1993 C CA . ILE A 1 245 ? 18.650 -26.179 -21.903 1.00 44.69 245 ILE A CA 1
ATOM 1994 C C . ILE A 1 245 ? 17.269 -25.534 -22.058 1.00 44.69 245 ILE A C 1
ATOM 1996 O O . ILE A 1 245 ? 16.591 -25.250 -21.071 1.00 44.69 245 ILE A O 1
ATOM 2000 N N . GLN A 1 246 ? 16.903 -25.195 -23.294 1.00 40.66 246 GLN A N 1
ATOM 2001 C CA . GLN A 1 246 ? 15.497 -25.025 -23.657 1.00 40.66 246 GLN A CA 1
ATOM 2002 C C . GLN A 1 246 ? 14.906 -26.432 -23.808 1.00 40.66 246 GLN A C 1
ATOM 2004 O O . GLN A 1 246 ? 15.434 -27.223 -24.587 1.00 40.66 246 GLN A O 1
ATOM 2009 N N . LEU A 1 247 ? 13.868 -26.731 -23.022 1.00 35.78 247 LEU A N 1
ATOM 2010 C CA . LEU A 1 247 ? 12.866 -27.745 -23.360 1.00 35.78 247 LEU A CA 1
ATOM 2011 C C . LEU A 1 247 ? 11.931 -27.176 -24.430 1.00 35.78 247 LEU A C 1
ATOM 2013 O O . LEU A 1 247 ? 11.633 -25.959 -24.333 1.00 35.78 247 LEU A O 1
#

Organism: Sinanodonta woodiana (NCBI:txid1069815)

Secondary structure (DSSP, 8-state):
--SSHHHHHHHHHHHH----EE-TTT--EESSHHHHHHHHHHHH----EE-TTT--EESSHHHHHHHHHHHH----EE-SSSS-EESSHHHHHHHHHHHH----EE-TTT--EESSHHHHHHHHHHHH----EE-TTT--EESSHHHHHHHHHHHH----EE-SSSS-EESSHHHHHHHHHHHH----EE-TTT--EESSHHHHHHHHHHHH----EE-TTT--EESSHHHHHHHHHHHTT------

Radius of gyration: 28.4 Å; Cα contacts (8 Å, |Δi|>4): 272; chains: 1; bounding box: 72×57×73 Å

InterPro domains:
  IPR013087 Zinc finger C2H2-type [PF00096] (106-127)
  IPR013087 Zinc finger C2H2-type [PF00096] (189-211)
  IPR013087 Zinc finger C2H2-type [PF00096] (217-239)
  IPR013087 Zinc finger C2H2-type [PS00028] (23-43)
  IPR013087 Zinc finger C2H2-type [PS00028] (51-71)
  IPR013087 Zinc finger C2H2-type [PS00028] (107-127)
  IPR013087 Zinc finger C2H2-type [PS00028] (135-155)
  IPR013087 Zinc finger C2H2-type [PS00028] (163-183)
  IPR013087 Zinc finger C2H2-type [PS00028] (191-211)
  IPR013087 Zinc finger C2H2-type [PS00028] (219-239)
  IPR013087 Zinc finger C2H2-type [PS50157] (1-20)
  IPR013087 Zinc finger C2H2-type [PS50157] (21-48)
  IPR013087 Zinc finger C2H2-type [PS50157] (49-76)
  IPR013087 Zinc finger C2H2-type [PS50157] (77-104)
  IPR013087 Zinc finger C2H2-type [PS50157] (105-132)
  IPR013087 Zinc finger C2H2-type [PS50157] (133-160)
  IPR013087 Zinc finger C2H2-type [PS50157] (161-188)
  IPR013087 Zinc finger C2H2-type [PS50157] (189-216)
  IPR013087 Zinc finger C2H2-type [PS50157] (217-244)
  IPR013087 Zinc finger C2H2-type [SM00355] (21-43)

Solvent-accessible surface area (backbone atoms only — not comparable to full-atom values): 14980 Å² total; per-residue (Å²): 137,74,94,46,72,70,60,42,54,60,52,49,31,68,77,73,65,53,43,88,42,68,38,92,88,76,63,51,63,25,75,44,70,70,56,45,60,58,52,48,30,74,78,73,63,52,42,86,36,66,38,89,89,76,64,52,65,24,71,42,62,71,60,42,59,61,51,49,29,73,77,72,64,50,40,86,34,65,48,95,89,48,94,57,60,20,78,41,63,70,57,40,58,58,53,49,32,73,77,71,64,50,84,54,47,62,37,92,87,76,64,52,74,25,93,45,70,70,58,40,56,62,52,48,29,74,76,72,63,49,40,88,32,65,36,92,88,77,65,53,63,20,72,41,63,69,56,41,60,62,51,50,29,70,78,73,63,51,40,86,31,67,46,95,90,46,93,57,59,21,76,41,64,70,56,40,59,57,53,50,27,75,80,70,64,50,42,88,33,67,36,93,87,75,64,52,63,21,71,42,64,68,56,41,61,60,52,49,28,72,79,71,63,53,41,88,34,65,36,91,87,76,62,53,62,22,78,42,64,68,58,43,57,60,53,52,31,67,79,68,69,58,76,82,82,78,131